Protein AF-A0A945EST0-F1 (afdb_monomer_lite)

Structure (mmCIF, N/CA/C/O backbone):
data_AF-A0A945EST0-F1
#
_entry.id   AF-A0A945EST0-F1
#
loop_
_atom_site.group_PDB
_atom_site.id
_atom_site.type_symbol
_atom_site.label_atom_id
_atom_site.label_alt_id
_atom_site.label_comp_id
_atom_site.label_asym_id
_atom_site.label_entity_id
_atom_site.label_seq_id
_atom_site.pdbx_PDB_ins_code
_atom_site.Cartn_x
_atom_site.Cartn_y
_atom_site.Cartn_z
_atom_site.occupancy
_atom_site.B_iso_or_equiv
_atom_site.auth_seq_id
_atom_site.auth_comp_id
_atom_site.auth_asym_id
_atom_site.auth_atom_id
_atom_site.pdbx_PDB_model_num
ATOM 1 N N . MET A 1 1 ? 31.496 26.005 -72.245 1.00 49.44 1 MET A N 1
ATOM 2 C CA . MET A 1 1 ? 30.530 25.117 -71.550 1.00 49.44 1 MET A CA 1
ATOM 3 C C . MET A 1 1 ? 30.987 24.649 -70.161 1.00 49.44 1 MET A C 1
ATOM 5 O O . MET A 1 1 ? 30.181 24.725 -69.245 1.00 49.44 1 MET A O 1
ATOM 9 N N . ARG A 1 2 ? 32.262 24.277 -69.936 1.00 45.78 2 ARG A N 1
ATOM 10 C CA . ARG A 1 2 ? 32.756 23.817 -68.613 1.00 45.78 2 ARG A CA 1
ATOM 11 C C . ARG A 1 2 ? 32.586 24.819 -67.448 1.00 45.78 2 ARG A C 1
ATOM 13 O O . ARG A 1 2 ? 32.193 24.405 -66.369 1.00 45.78 2 ARG A O 1
ATOM 20 N N . LYS A 1 3 ? 32.775 26.133 -67.658 1.00 45.53 3 LYS A N 1
ATOM 21 C CA . LYS A 1 3 ? 32.582 27.150 -66.593 1.00 45.53 3 LYS A CA 1
ATOM 22 C C . LYS A 1 3 ? 31.116 27.319 -66.142 1.00 45.53 3 LYS A C 1
ATOM 24 O O . LYS A 1 3 ? 30.881 27.518 -64.959 1.00 45.53 3 LYS A O 1
ATOM 29 N N . LYS A 1 4 ? 30.128 27.187 -67.043 1.00 46.28 4 LYS A N 1
ATOM 30 C CA . LYS A 1 4 ? 28.691 27.265 -66.687 1.00 46.28 4 LYS A CA 1
ATOM 31 C C . LYS A 1 4 ? 28.223 26.039 -65.887 1.00 46.28 4 LYS A C 1
ATOM 33 O O . LYS A 1 4 ? 27.462 26.199 -64.941 1.00 46.28 4 LYS A O 1
ATOM 38 N N . LEU A 1 5 ? 28.738 24.849 -66.213 1.00 47.91 5 LEU A N 1
ATOM 39 C CA . LEU A 1 5 ? 28.488 23.612 -65.458 1.00 47.91 5 LEU A CA 1
ATOM 40 C C . LEU A 1 5 ? 29.034 23.689 -64.023 1.00 47.91 5 LEU A C 1
ATOM 42 O O . LEU A 1 5 ? 28.312 23.363 -63.085 1.00 47.91 5 LEU A O 1
ATOM 46 N N . VAL A 1 6 ? 30.253 24.210 -63.835 1.00 53.38 6 VAL A N 1
ATOM 47 C CA . VAL A 1 6 ? 30.857 24.378 -62.497 1.00 53.38 6 VAL A CA 1
ATOM 48 C C . VAL A 1 6 ? 30.083 25.391 -61.643 1.00 53.38 6 VAL A C 1
ATOM 50 O O . VAL A 1 6 ? 29.813 25.115 -60.478 1.00 53.38 6 VAL A O 1
ATOM 53 N N . VAL A 1 7 ? 29.650 26.521 -62.216 1.00 54.41 7 VAL A N 1
ATOM 54 C CA . VAL A 1 7 ? 28.829 27.514 -61.492 1.00 54.41 7 VAL A CA 1
ATOM 55 C C . VAL A 1 7 ? 27.452 26.944 -61.125 1.00 54.41 7 VAL A C 1
ATOM 57 O O . VAL A 1 7 ? 26.992 27.153 -60.007 1.00 54.41 7 VAL A O 1
ATOM 60 N N . SER A 1 8 ? 26.817 26.162 -62.008 1.00 52.28 8 SER A N 1
ATOM 61 C CA . SER A 1 8 ? 25.540 25.501 -61.693 1.00 52.28 8 SER A CA 1
ATOM 62 C C . SER A 1 8 ? 25.670 24.445 -60.589 1.00 52.28 8 SER A C 1
ATOM 64 O O . SER A 1 8 ? 24.820 24.389 -59.705 1.00 52.28 8 SER A O 1
ATOM 66 N N . ALA A 1 9 ? 26.761 23.669 -60.576 1.00 53.88 9 ALA A N 1
ATOM 67 C CA . ALA A 1 9 ? 27.034 22.669 -59.546 1.00 53.88 9 ALA A CA 1
ATOM 68 C C . ALA A 1 9 ? 27.344 23.308 -58.180 1.00 53.88 9 ALA A C 1
ATOM 70 O O . ALA A 1 9 ? 26.911 22.791 -57.153 1.00 53.88 9 ALA A O 1
ATOM 71 N N . LEU A 1 10 ? 28.038 24.454 -58.166 1.00 55.19 10 LEU A N 1
ATOM 72 C CA . LEU A 1 10 ? 28.297 25.240 -56.954 1.00 55.19 10 LEU A CA 1
ATOM 73 C C . LEU A 1 10 ? 27.020 25.890 -56.398 1.00 55.19 10 LEU A C 1
ATOM 75 O O . LEU A 1 10 ? 26.800 25.880 -55.193 1.00 55.19 10 LEU A O 1
ATOM 79 N N . LEU A 1 11 ? 26.141 26.418 -57.253 1.00 52.22 11 LEU A N 1
ATOM 80 C CA . LEU A 1 11 ? 24.858 26.977 -56.810 1.00 52.22 11 LEU A CA 1
ATOM 81 C C . LEU A 1 11 ? 23.911 25.888 -56.280 1.00 52.22 11 LEU A C 1
ATOM 83 O O . LEU A 1 11 ? 23.251 26.092 -55.261 1.00 52.22 11 LEU A O 1
ATOM 87 N N . LEU A 1 12 ? 23.893 24.712 -56.920 1.00 56.12 12 LEU A N 1
ATOM 88 C CA . LEU A 1 12 ? 23.168 23.532 -56.438 1.00 56.12 12 LEU A CA 1
ATOM 89 C C . LEU A 1 12 ? 23.712 23.043 -55.091 1.00 56.12 12 LEU A C 1
ATOM 91 O O . LEU A 1 12 ? 22.921 22.774 -54.191 1.00 56.12 12 LEU A O 1
ATOM 95 N N . SER A 1 13 ? 25.035 22.971 -54.909 1.00 57.72 13 SER A N 1
ATOM 96 C CA . SER A 1 13 ? 25.633 22.521 -53.646 1.00 57.72 13 SER A CA 1
ATOM 97 C C . SER A 1 13 ? 25.410 23.511 -52.495 1.00 57.72 13 SER A C 1
ATOM 99 O O . SER A 1 13 ? 25.124 23.084 -51.375 1.00 57.72 13 SER A O 1
ATOM 101 N N . VAL A 1 14 ? 25.446 24.821 -52.765 1.00 62.41 14 VAL A N 1
ATOM 102 C CA . VAL A 1 14 ? 25.121 25.871 -51.782 1.00 62.41 14 VAL A CA 1
ATOM 103 C C . VAL A 1 14 ? 23.635 25.836 -51.408 1.00 62.41 14 VAL A C 1
ATOM 105 O O . VAL A 1 14 ? 23.305 25.884 -50.224 1.00 62.41 14 VAL A O 1
ATOM 108 N N . SER A 1 15 ? 22.736 25.675 -52.384 1.00 60.50 15 SER A N 1
ATOM 109 C CA . SER A 1 15 ? 21.291 25.552 -52.141 1.00 60.50 15 SER A CA 1
ATOM 110 C C . SER A 1 15 ? 20.940 24.283 -51.350 1.00 60.50 15 SER A C 1
ATOM 112 O O . SER A 1 15 ? 20.185 24.345 -50.378 1.00 60.50 15 SER A O 1
ATOM 114 N N . LEU A 1 16 ? 21.557 23.143 -51.684 1.00 60.78 16 LEU A N 1
ATOM 115 C CA . LEU A 1 16 ? 21.417 21.886 -50.941 1.00 60.78 16 LEU A CA 1
ATOM 116 C C . LEU A 1 16 ? 21.936 22.014 -49.501 1.00 60.78 16 LEU A C 1
ATOM 118 O O . LEU A 1 16 ? 21.282 21.537 -48.576 1.00 60.78 16 LEU A O 1
ATOM 122 N N . SER A 1 17 ? 23.072 22.686 -49.292 1.00 60.97 17 SER A N 1
ATOM 123 C CA . SER A 1 17 ? 23.631 22.961 -47.960 1.00 60.97 17 SER A CA 1
ATOM 124 C C . SER A 1 17 ? 22.711 23.854 -47.115 1.00 60.97 17 SER A C 1
ATOM 126 O O . SER A 1 17 ? 22.445 23.561 -45.947 1.00 60.97 17 SER A O 1
ATOM 128 N N . TYR A 1 18 ? 22.142 24.900 -47.719 1.00 59.75 18 TYR A N 1
ATOM 129 C CA . TYR A 1 18 ? 21.212 25.811 -47.053 1.00 59.75 18 TYR A CA 1
ATOM 130 C C . TYR A 1 18 ? 19.904 25.111 -46.639 1.00 59.75 18 TYR A C 1
ATOM 132 O O . TYR A 1 18 ? 19.479 25.204 -45.485 1.00 59.75 18 TYR A O 1
ATOM 140 N N . CYS A 1 19 ? 19.308 24.320 -47.538 1.00 58.88 19 CYS A N 1
ATOM 141 C CA . CYS A 1 19 ? 18.119 23.513 -47.244 1.00 58.88 19 CYS A CA 1
ATOM 142 C C . CYS A 1 19 ? 18.373 22.440 -46.167 1.00 58.88 19 CYS A C 1
ATOM 144 O O . CYS A 1 19 ? 17.481 22.151 -45.360 1.00 58.88 19 CYS A O 1
ATOM 146 N N . ARG A 1 20 ? 19.587 21.868 -46.122 1.00 65.75 20 ARG A N 1
ATOM 147 C CA . ARG A 1 20 ? 20.015 20.922 -45.076 1.00 65.75 20 ARG A CA 1
ATOM 148 C C . ARG A 1 20 ? 20.076 21.589 -43.703 1.00 65.75 20 ARG A C 1
ATOM 150 O O . ARG A 1 20 ? 19.465 21.071 -42.772 1.00 65.75 20 ARG A O 1
ATOM 157 N N . ASN A 1 21 ? 20.714 22.756 -43.591 1.00 67.19 21 ASN A N 1
ATOM 158 C CA . ASN A 1 21 ? 20.801 23.494 -42.324 1.00 67.19 21 ASN A CA 1
ATOM 159 C C . ASN A 1 21 ? 19.417 23.907 -41.802 1.00 67.19 21 ASN A C 1
ATOM 161 O O . ASN A 1 21 ? 19.102 23.648 -40.647 1.00 67.19 21 ASN A O 1
ATOM 165 N N . MET A 1 22 ? 18.537 24.414 -42.671 1.00 64.44 22 MET A N 1
ATOM 166 C CA . MET A 1 22 ? 17.172 24.782 -42.272 1.00 64.44 22 MET A CA 1
ATOM 167 C C . MET A 1 22 ? 16.334 23.577 -41.801 1.00 64.44 22 MET A C 1
ATOM 169 O O . MET A 1 22 ? 15.465 23.717 -40.941 1.00 64.44 22 MET A O 1
ATOM 173 N N . SER A 1 23 ? 16.570 22.383 -42.355 1.00 75.44 23 SER A N 1
ATOM 174 C CA . SER A 1 23 ? 15.913 21.146 -41.898 1.00 75.44 23 SER A CA 1
ATOM 175 C C . SER A 1 23 ? 16.485 20.652 -40.563 1.00 75.44 23 SER A C 1
ATOM 177 O O . SER A 1 23 ? 15.760 20.074 -39.758 1.00 75.44 23 SER A O 1
ATOM 179 N N . TYR A 1 24 ? 17.770 20.907 -40.316 1.00 78.38 24 TYR A N 1
ATOM 180 C CA . TYR A 1 24 ? 18.480 20.527 -39.099 1.00 78.38 24 TYR A CA 1
ATOM 181 C C . TYR A 1 24 ? 18.119 21.418 -37.896 1.00 78.38 24 TYR A C 1
ATOM 183 O O . TYR A 1 24 ? 17.902 20.914 -36.797 1.00 78.38 24 TYR A O 1
ATOM 191 N N . ASP A 1 25 ? 17.937 22.722 -38.110 1.00 77.25 25 ASP A N 1
ATOM 192 C CA . ASP A 1 25 ? 17.460 23.642 -37.066 1.00 77.25 25 ASP A CA 1
ATOM 193 C C . ASP A 1 25 ? 16.008 23.337 -36.661 1.00 77.25 25 ASP A C 1
ATOM 195 O O . ASP A 1 25 ? 15.634 23.429 -35.491 1.00 77.25 25 ASP A O 1
ATOM 199 N N . LYS A 1 26 ? 15.181 22.893 -37.619 1.00 78.69 26 LYS A N 1
ATOM 200 C CA . LYS A 1 26 ? 13.826 22.393 -37.335 1.00 78.69 26 LYS A CA 1
ATOM 201 C C . LYS A 1 26 ? 13.849 21.099 -36.525 1.00 78.69 26 LYS A C 1
ATOM 203 O O . LYS A 1 26 ? 13.048 20.966 -35.606 1.00 78.69 26 LYS A O 1
ATOM 208 N N . LEU A 1 27 ? 14.777 20.187 -36.829 1.00 80.56 27 LEU A N 1
ATOM 209 C CA . LEU A 1 27 ? 14.998 18.969 -36.047 1.00 80.56 27 LEU A CA 1
ATOM 210 C C . LEU A 1 27 ? 15.409 19.297 -34.600 1.00 80.56 27 LEU A C 1
ATOM 212 O O . LEU A 1 27 ? 14.892 18.685 -33.670 1.00 80.56 27 LEU A O 1
ATOM 216 N N . TYR A 1 28 ? 16.283 20.290 -34.402 1.00 78.81 28 TYR A N 1
ATOM 217 C CA . TYR A 1 28 ? 16.650 20.774 -33.066 1.00 78.81 28 TYR A CA 1
ATOM 218 C C . TYR A 1 28 ? 15.430 21.287 -32.291 1.00 78.81 28 TYR A C 1
ATOM 220 O O . TYR A 1 28 ? 15.145 20.815 -31.192 1.00 78.81 28 TYR A O 1
ATOM 228 N N . ALA A 1 29 ? 14.669 22.207 -32.892 1.00 76.31 29 ALA A N 1
ATOM 229 C CA . ALA A 1 29 ? 13.499 22.808 -32.255 1.00 76.31 29 ALA A CA 1
ATOM 230 C C . ALA A 1 29 ? 12.398 21.778 -31.934 1.00 76.31 29 ALA A C 1
ATOM 232 O O . ALA A 1 29 ? 11.694 21.920 -30.933 1.00 76.31 29 ALA A O 1
ATOM 233 N N . ALA A 1 30 ? 12.250 20.743 -32.766 1.00 76.56 30 ALA A N 1
ATOM 234 C CA . ALA A 1 30 ? 11.326 19.635 -32.541 1.00 76.56 30 ALA A CA 1
ATOM 235 C C . ALA A 1 30 ? 11.690 18.816 -31.290 1.00 76.56 30 ALA A C 1
ATOM 237 O O . ALA A 1 30 ? 10.820 18.519 -30.469 1.00 76.56 30 ALA A O 1
ATOM 238 N N . LEU A 1 31 ? 12.978 18.507 -31.114 1.00 76.31 31 LEU A N 1
ATOM 239 C CA . LEU A 1 31 ? 13.487 17.737 -29.975 1.00 76.31 31 LEU A CA 1
ATOM 240 C C . LEU A 1 31 ? 13.529 18.548 -28.668 1.00 76.31 31 LEU A C 1
ATOM 242 O O . LEU A 1 31 ? 13.340 17.985 -27.593 1.00 76.31 31 LEU A O 1
ATOM 246 N N . GLU A 1 32 ? 13.752 19.863 -28.739 1.00 73.38 32 GLU A N 1
ATOM 247 C CA . GLU A 1 32 ? 13.822 20.744 -27.562 1.00 73.38 32 GLU A CA 1
ATOM 248 C C . GLU A 1 32 ? 12.437 21.056 -26.971 1.00 73.38 32 GLU A C 1
ATOM 250 O O . GLU A 1 32 ? 12.276 21.166 -25.755 1.00 73.38 32 GLU A O 1
ATOM 255 N N . ARG A 1 33 ? 11.400 21.161 -27.812 1.00 66.12 33 ARG A N 1
ATOM 256 C CA . ARG A 1 33 ? 10.062 21.592 -27.376 1.00 66.12 33 ARG A CA 1
ATOM 257 C C . ARG A 1 33 ? 9.249 20.542 -26.611 1.00 66.12 33 ARG A C 1
ATOM 259 O O . ARG A 1 33 ? 8.136 20.861 -26.215 1.00 66.12 33 ARG A O 1
ATOM 266 N N . LYS A 1 34 ? 9.758 19.326 -26.372 1.00 59.03 34 LYS A N 1
ATOM 267 C CA . LYS A 1 34 ? 9.035 18.203 -25.720 1.00 59.03 34 LYS A CA 1
ATOM 268 C C . LYS A 1 34 ? 7.720 17.770 -26.404 1.00 59.03 34 LYS A C 1
ATOM 270 O O . LYS A 1 34 ? 6.932 17.050 -25.798 1.00 59.03 34 LYS A O 1
ATOM 275 N N . ILE A 1 35 ? 7.448 18.207 -27.637 1.00 49.69 35 ILE A N 1
ATOM 276 C CA . ILE A 1 35 ? 6.132 18.032 -28.288 1.00 49.69 35 ILE A CA 1
ATOM 277 C C . ILE A 1 35 ? 6.053 16.760 -29.148 1.00 49.69 35 ILE A C 1
ATOM 279 O O . ILE A 1 35 ? 4.957 16.244 -29.371 1.00 49.69 35 ILE A O 1
ATOM 283 N N . GLU A 1 36 ? 7.167 16.225 -29.651 1.00 56.09 36 GLU A N 1
ATOM 284 C CA . GLU A 1 36 ? 7.090 15.171 -30.667 1.00 56.09 36 GLU A CA 1
ATOM 285 C C . GLU A 1 36 ? 7.141 13.750 -30.099 1.00 56.09 36 GLU A C 1
ATOM 287 O O . GLU A 1 36 ? 8.136 13.299 -29.538 1.00 56.09 36 GLU A O 1
ATOM 292 N N . ASN A 1 37 ? 6.057 13.008 -30.336 1.00 62.56 37 ASN A N 1
ATOM 293 C CA . ASN A 1 37 ? 6.061 11.552 -30.277 1.00 62.56 37 ASN A CA 1
ATOM 294 C C . ASN A 1 37 ? 6.884 10.976 -31.453 1.00 62.56 37 ASN A C 1
ATOM 296 O O . ASN A 1 37 ? 7.010 11.598 -32.513 1.00 62.56 37 ASN A O 1
ATOM 300 N N . GLY A 1 38 ? 7.426 9.760 -31.314 1.00 61.91 38 GLY A N 1
ATOM 301 C CA . GLY A 1 38 ? 8.274 9.149 -32.356 1.00 61.91 38 GLY A CA 1
ATOM 302 C C . GLY A 1 38 ? 7.592 8.981 -33.726 1.00 61.91 38 GLY A C 1
ATOM 303 O O . GLY A 1 38 ? 8.261 8.880 -34.757 1.00 61.91 38 GLY A O 1
ATOM 304 N N . LYS A 1 39 ? 6.253 9.018 -33.781 1.00 70.19 39 LYS A N 1
ATOM 305 C CA . LYS A 1 39 ? 5.477 9.003 -35.034 1.00 70.19 39 LYS A CA 1
ATOM 306 C C . LYS A 1 39 ? 5.607 10.321 -35.808 1.00 70.19 39 LYS A C 1
ATOM 308 O O . LYS A 1 39 ? 5.833 10.284 -37.016 1.00 70.19 39 LYS A O 1
ATOM 313 N N . SER A 1 40 ? 5.537 11.467 -35.132 1.00 74.81 40 SER A N 1
ATOM 314 C CA . SER A 1 40 ? 5.762 12.782 -35.747 1.00 74.81 40 SER A CA 1
ATOM 315 C C . SER A 1 40 ? 7.200 12.934 -36.235 1.00 74.81 40 SER A C 1
ATOM 317 O O . SER A 1 40 ? 7.416 13.328 -37.383 1.00 74.81 40 SER A O 1
ATOM 319 N N . LEU A 1 41 ? 8.176 12.509 -35.426 1.00 78.81 41 LEU A N 1
ATOM 320 C CA . LEU A 1 41 ? 9.581 12.595 -35.814 1.00 78.81 41 LEU A CA 1
ATOM 321 C C . LEU A 1 41 ? 9.912 11.658 -36.983 1.00 78.81 41 LEU A C 1
ATOM 323 O O . LEU A 1 41 ? 10.596 12.045 -37.928 1.00 78.81 41 LEU A O 1
ATOM 327 N N . SER A 1 42 ? 9.386 10.431 -36.981 1.00 77.31 42 SER A N 1
ATOM 328 C CA . SER A 1 42 ? 9.566 9.515 -38.113 1.00 77.31 42 SER A CA 1
ATOM 329 C C . SER A 1 42 ? 8.892 10.023 -39.391 1.00 77.31 42 SER A C 1
ATOM 331 O O . SER A 1 42 ? 9.452 9.846 -40.474 1.00 77.31 42 SER A O 1
ATOM 333 N N . PHE A 1 43 ? 7.743 10.700 -39.297 1.00 78.38 43 PHE A N 1
ATOM 334 C CA . PHE A 1 43 ? 7.125 11.391 -40.432 1.00 78.38 43 PHE A CA 1
ATOM 335 C C . PHE A 1 43 ? 7.997 12.552 -40.941 1.00 78.38 43 PHE A C 1
ATOM 337 O O . PHE A 1 43 ? 8.213 12.684 -42.149 1.00 78.38 43 PHE A O 1
ATOM 344 N N . PHE A 1 44 ? 8.569 13.349 -40.037 1.00 81.00 44 PHE A N 1
ATOM 345 C CA . PHE A 1 44 ? 9.493 14.431 -40.376 1.00 81.00 44 PHE A CA 1
ATOM 346 C C . PHE A 1 44 ? 10.752 13.905 -41.090 1.00 81.00 44 PHE A C 1
ATOM 348 O O . PHE A 1 44 ? 11.082 14.352 -42.191 1.00 81.00 44 PHE A O 1
ATOM 355 N N . LEU A 1 45 ? 11.398 12.875 -40.539 1.00 78.25 45 LEU A N 1
ATOM 356 C CA . LEU A 1 45 ? 12.576 12.224 -41.127 1.00 78.25 45 LEU A CA 1
ATOM 357 C C . LEU A 1 45 ? 12.262 11.483 -42.442 1.00 78.25 45 LEU A C 1
ATOM 359 O O . LEU A 1 45 ? 13.156 11.268 -43.267 1.00 78.25 45 LEU A O 1
ATOM 363 N N . ARG A 1 46 ? 10.997 11.107 -42.687 1.00 79.12 46 ARG A N 1
ATOM 364 C CA . ARG A 1 46 ? 10.510 10.649 -44.004 1.00 79.12 46 ARG A CA 1
ATOM 365 C C . ARG A 1 46 ? 10.487 11.753 -45.038 1.00 79.12 46 ARG A C 1
ATOM 367 O O . ARG A 1 46 ? 10.969 11.535 -46.140 1.00 79.12 46 ARG A O 1
ATOM 374 N N . LYS A 1 47 ? 9.979 12.926 -44.679 1.00 78.75 47 LYS A N 1
ATOM 375 C CA . LYS A 1 47 ? 9.856 14.061 -45.598 1.00 78.75 47 LYS A CA 1
ATOM 376 C C . LYS A 1 47 ? 11.204 14.723 -45.913 1.00 78.75 47 LYS A C 1
ATOM 378 O O . LYS A 1 47 ? 11.377 15.284 -46.991 1.00 78.75 47 LYS A O 1
ATOM 383 N N . HIS A 1 48 ? 12.162 14.634 -44.992 1.00 74.69 48 HIS A N 1
ATOM 384 C CA . HIS A 1 48 ? 13.472 15.279 -45.089 1.00 74.69 48 HIS A CA 1
ATOM 385 C C . HIS A 1 48 ? 14.604 14.262 -45.322 1.00 74.69 48 HIS A C 1
ATOM 387 O O . HIS A 1 48 ? 15.491 14.093 -44.486 1.00 74.69 48 HIS A O 1
ATOM 393 N N . HIS A 1 49 ? 14.602 13.606 -46.492 1.00 70.06 49 HIS A N 1
ATOM 394 C CA . HIS A 1 49 ? 15.621 12.619 -46.897 1.00 70.06 49 HIS A CA 1
ATOM 395 C C . HIS A 1 49 ? 17.066 13.132 -46.785 1.00 70.06 49 HIS A C 1
ATOM 397 O O . HIS A 1 49 ? 17.970 12.361 -46.484 1.00 70.06 49 HIS A O 1
ATOM 403 N N . SER A 1 50 ? 17.273 14.442 -46.950 1.00 69.75 50 SER A N 1
ATOM 404 C CA . SER A 1 50 ? 18.582 15.098 -46.866 1.00 69.75 50 SER A CA 1
ATOM 405 C C . SER A 1 50 ? 19.256 15.029 -45.491 1.00 69.75 50 SER A C 1
ATOM 407 O O . SER A 1 50 ? 20.422 15.394 -45.386 1.00 69.75 50 SER A O 1
ATOM 409 N N . LEU A 1 51 ? 18.532 14.636 -44.436 1.00 71.38 51 LEU A N 1
ATOM 410 C CA . LEU A 1 51 ? 19.085 14.490 -43.086 1.00 71.38 51 LEU A CA 1
ATOM 411 C C . LEU A 1 51 ? 19.808 13.149 -42.883 1.00 71.38 51 LEU A C 1
ATOM 413 O O . LEU A 1 51 ? 20.673 13.064 -42.017 1.00 71.38 51 LEU A O 1
ATOM 417 N N . ARG A 1 52 ? 19.491 12.127 -43.689 1.00 68.00 52 ARG A N 1
ATOM 418 C CA . ARG A 1 52 ? 19.946 10.737 -43.491 1.00 68.00 52 ARG A CA 1
ATOM 419 C C . ARG A 1 52 ? 21.406 10.491 -43.886 1.00 68.00 52 ARG A C 1
ATOM 421 O O . ARG A 1 52 ? 22.010 9.544 -43.405 1.00 68.00 52 ARG A O 1
ATOM 428 N N . ASP A 1 53 ? 21.993 11.371 -44.695 1.00 66.12 53 ASP A N 1
ATOM 429 C CA . ASP A 1 53 ? 23.387 11.274 -45.150 1.00 66.12 53 ASP A CA 1
ATOM 430 C C . ASP A 1 53 ? 24.362 11.871 -44.110 1.00 66.12 53 ASP A C 1
ATOM 432 O O . ASP A 1 53 ? 25.021 12.883 -44.361 1.00 66.12 53 ASP A O 1
ATOM 436 N N . GLY A 1 54 ? 24.396 11.307 -42.896 1.00 64.62 54 GLY A N 1
ATOM 437 C CA . GLY A 1 54 ? 25.316 11.716 -41.819 1.00 64.62 54 GLY A CA 1
ATOM 438 C C . GLY A 1 54 ? 25.010 13.072 -41.164 1.00 64.62 54 GLY A C 1
ATOM 439 O O . GLY A 1 54 ? 25.758 13.534 -40.306 1.00 64.62 54 GLY A O 1
ATOM 440 N N . HIS A 1 55 ? 23.905 13.734 -41.528 1.00 75.25 55 HIS A N 1
ATOM 441 C CA . HIS A 1 55 ? 23.494 14.991 -40.890 1.00 75.25 55 HIS A CA 1
ATOM 442 C C . HIS A 1 55 ? 22.848 14.771 -39.518 1.00 75.25 55 HIS A C 1
ATOM 444 O O . HIS A 1 55 ? 22.864 15.687 -38.704 1.00 75.25 55 HIS A O 1
ATOM 450 N N . LEU A 1 56 ? 22.323 13.570 -39.244 1.00 81.94 56 LEU A N 1
ATOM 451 C CA . LEU A 1 56 ? 21.805 13.180 -37.925 1.00 81.94 56 LEU A CA 1
ATOM 452 C C . LEU A 1 56 ? 22.888 13.087 -36.841 1.00 81.94 56 LEU A C 1
ATOM 454 O O . LEU A 1 56 ? 22.549 13.067 -35.662 1.00 81.94 56 LEU A O 1
ATOM 458 N N . ASP A 1 57 ? 24.160 13.085 -37.235 1.00 83.69 57 ASP A N 1
ATOM 459 C CA . ASP A 1 57 ? 25.314 13.008 -36.333 1.00 83.69 57 ASP A CA 1
ATOM 460 C C . ASP A 1 57 ? 25.958 14.368 -36.084 1.00 83.69 57 ASP A C 1
ATOM 462 O O . ASP A 1 57 ? 26.873 14.503 -35.266 1.00 83.69 57 ASP A O 1
ATOM 466 N N . LYS A 1 58 ? 25.490 15.395 -36.800 1.00 83.38 58 LYS A N 1
ATOM 467 C CA . LYS A 1 58 ? 25.945 16.759 -36.585 1.00 83.38 58 LYS A CA 1
ATOM 468 C C . LYS A 1 58 ? 25.671 17.124 -35.124 1.00 83.38 58 LYS A C 1
ATOM 470 O O . LYS A 1 58 ? 24.721 16.663 -34.498 1.00 83.38 58 LYS A O 1
ATOM 475 N N . GLN A 1 59 ? 26.546 17.928 -34.546 1.00 85.31 59 GLN A N 1
ATOM 476 C CA . GLN A 1 59 ? 26.367 18.400 -33.181 1.00 85.31 59 GLN A CA 1
ATOM 477 C C . GLN A 1 59 ? 25.680 19.764 -33.209 1.00 85.31 59 GLN A C 1
ATOM 479 O O . GLN A 1 59 ? 25.994 20.620 -34.039 1.00 85.31 59 GLN A O 1
ATOM 484 N N . PHE A 1 60 ? 24.739 19.976 -32.295 1.00 82.00 60 PHE A N 1
ATOM 485 C CA . PHE A 1 60 ? 24.188 21.302 -32.024 1.00 82.00 60 PHE A CA 1
ATOM 486 C C . PHE A 1 60 ? 25.254 22.213 -31.396 1.00 82.00 60 PHE A C 1
ATOM 488 O O . PHE A 1 60 ? 26.337 21.762 -31.021 1.00 82.00 60 PHE A O 1
ATOM 495 N N . ALA A 1 61 ? 24.948 23.501 -31.208 1.00 78.81 61 ALA A N 1
ATOM 496 C CA . ALA A 1 61 ? 25.866 24.446 -30.555 1.00 78.81 61 ALA A CA 1
ATOM 497 C C . ALA A 1 61 ? 26.316 23.975 -29.149 1.00 78.81 61 ALA A C 1
ATOM 499 O O . ALA A 1 61 ? 27.462 24.190 -28.735 1.00 78.81 61 ALA A O 1
ATOM 500 N N . SER A 1 62 ? 25.443 23.241 -28.451 1.00 71.38 62 SER A N 1
ATOM 501 C CA . SER A 1 62 ? 25.709 22.587 -27.163 1.00 71.38 62 SER A CA 1
ATOM 502 C C . SER A 1 62 ? 26.670 21.392 -27.245 1.00 71.38 62 SER A C 1
ATOM 504 O O . SER A 1 62 ? 27.098 20.875 -26.218 1.00 71.38 62 SER A O 1
ATOM 506 N N . GLY A 1 63 ? 27.034 20.941 -28.446 1.00 80.62 63 GLY A N 1
ATOM 507 C CA . GLY A 1 63 ? 27.843 19.747 -28.671 1.00 80.62 63 GLY A CA 1
ATOM 508 C C . GLY A 1 63 ? 27.057 18.438 -28.662 1.00 80.62 63 GLY A C 1
ATOM 509 O O . GLY A 1 63 ? 27.655 17.400 -28.894 1.00 80.62 63 GLY A O 1
ATOM 510 N N . SER A 1 64 ? 25.751 18.451 -28.389 1.00 82.69 64 SER A N 1
ATOM 511 C CA . SER A 1 64 ? 24.927 17.231 -28.392 1.00 82.69 64 SER A CA 1
ATOM 512 C C . SER A 1 64 ? 24.481 16.862 -29.805 1.00 82.69 64 SER A C 1
ATOM 514 O O . SER A 1 64 ? 24.208 17.757 -30.604 1.00 82.69 64 SER A O 1
ATOM 516 N N . THR A 1 65 ? 24.370 15.568 -30.107 1.00 87.69 65 THR A N 1
ATOM 517 C CA . THR A 1 65 ? 23.693 15.106 -31.328 1.00 87.69 65 THR A CA 1
ATOM 518 C C . THR A 1 65 ? 22.176 15.052 -31.111 1.00 87.69 65 THR A C 1
ATOM 520 O O . THR A 1 65 ? 21.725 15.014 -29.959 1.00 87.69 65 THR A O 1
ATOM 523 N N . PRO A 1 66 ? 21.365 15.018 -32.184 1.00 87.06 66 PRO A N 1
ATOM 524 C CA . PRO A 1 66 ? 19.935 14.725 -32.120 1.00 87.06 66 PRO A CA 1
ATOM 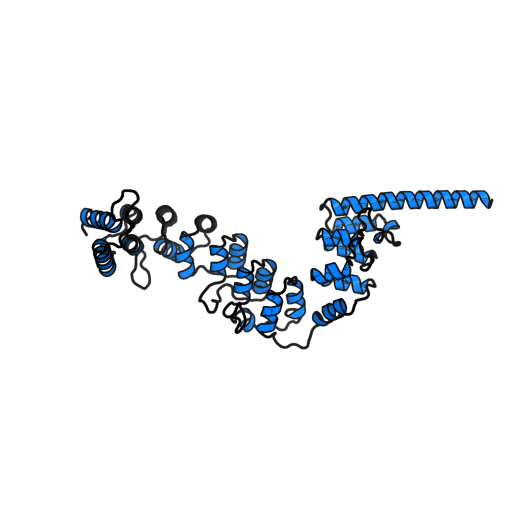525 C C . PRO A 1 66 ? 19.618 13.507 -31.246 1.00 87.06 66 PRO A C 1
ATOM 527 O O . PRO A 1 66 ? 18.701 13.552 -30.427 1.00 87.06 66 PRO A O 1
ATOM 530 N N . LEU A 1 67 ? 20.420 12.446 -31.369 1.00 87.75 67 LEU A N 1
ATOM 531 C CA . LEU A 1 67 ? 20.253 11.214 -30.605 1.00 87.75 67 LEU A CA 1
ATOM 532 C C . LEU A 1 67 ? 20.573 11.407 -29.116 1.00 87.75 67 LEU A C 1
ATOM 534 O O . LEU A 1 67 ? 19.787 10.982 -28.270 1.00 87.75 67 LEU A O 1
ATOM 538 N N . THR A 1 68 ? 21.674 12.092 -28.774 1.00 84.31 68 THR A N 1
ATOM 539 C CA . THR A 1 68 ? 21.980 12.411 -27.369 1.00 84.31 68 THR A CA 1
ATOM 540 C C . THR A 1 68 ? 20.889 13.282 -26.753 1.00 84.31 68 THR A C 1
ATOM 542 O O . THR A 1 68 ? 20.499 13.040 -25.617 1.00 84.31 68 THR A O 1
ATOM 545 N N . LEU A 1 69 ? 20.372 14.264 -27.499 1.00 83.56 69 LEU A N 1
ATOM 546 C CA . LEU A 1 69 ? 19.337 15.177 -27.016 1.00 83.56 69 LEU A CA 1
ATOM 547 C C . LEU A 1 69 ? 18.017 14.443 -26.736 1.00 83.56 69 LEU A C 1
ATOM 549 O O . LEU A 1 69 ? 17.411 14.653 -25.685 1.00 83.56 69 LEU A O 1
ATOM 553 N N . ALA A 1 70 ? 17.610 13.538 -27.633 1.00 83.75 70 ALA A N 1
ATOM 554 C CA . ALA A 1 70 ? 16.437 12.688 -27.436 1.00 83.75 70 ALA A CA 1
ATOM 555 C C . ALA A 1 70 ? 16.569 11.823 -26.171 1.00 83.75 70 ALA A C 1
ATOM 557 O O . ALA A 1 70 ? 15.642 11.771 -25.365 1.00 83.75 70 ALA A O 1
ATOM 558 N N . LEU A 1 71 ? 17.743 11.220 -25.953 1.00 82.00 71 LEU A N 1
ATOM 559 C CA . LEU A 1 71 ? 18.040 10.425 -24.758 1.00 82.00 71 LEU A CA 1
ATOM 560 C C . LEU A 1 71 ? 18.046 11.264 -23.473 1.00 82.00 71 LEU A C 1
ATOM 562 O O . LEU A 1 71 ? 17.470 10.856 -22.469 1.00 82.00 71 LEU A O 1
ATOM 566 N N . THR A 1 72 ? 18.654 12.455 -23.484 1.00 77.75 72 THR A N 1
ATOM 567 C CA . THR A 1 72 ? 18.687 13.332 -22.300 1.00 77.75 72 THR A CA 1
ATOM 568 C C . THR A 1 72 ? 17.318 13.898 -21.934 1.00 77.75 72 THR A C 1
ATOM 570 O O . THR A 1 72 ? 17.051 14.125 -20.757 1.00 77.75 72 THR A O 1
ATOM 573 N N . SER A 1 73 ? 16.444 14.094 -22.922 1.00 75.44 73 SER A N 1
ATOM 574 C CA . SER A 1 73 ? 15.067 14.553 -22.713 1.00 75.44 73 SER A CA 1
ATOM 575 C C . SER A 1 73 ? 14.080 13.413 -22.421 1.00 75.44 73 SER A C 1
ATOM 577 O O . SER A 1 73 ? 12.923 13.689 -22.111 1.00 75.44 73 SER A O 1
ATOM 579 N N . GLY A 1 74 ? 14.518 12.149 -22.496 1.00 74.88 74 GLY A N 1
ATOM 580 C CA . GLY A 1 74 ? 13.689 10.968 -22.229 1.00 74.88 74 GLY A CA 1
ATOM 581 C C . GLY A 1 74 ? 12.738 10.569 -23.366 1.00 74.88 74 GLY A C 1
ATOM 582 O O . GLY A 1 74 ? 11.767 9.859 -23.128 1.00 74.88 74 GLY A O 1
ATOM 583 N N . HIS A 1 75 ? 12.978 11.021 -24.599 1.00 78.25 75 HIS A N 1
ATOM 584 C CA . HIS A 1 75 ? 12.130 10.734 -25.761 1.00 78.25 75 HIS A CA 1
ATOM 585 C C . HIS A 1 75 ? 12.596 9.464 -26.489 1.00 78.25 75 HIS A C 1
ATOM 587 O O . HIS A 1 75 ? 13.304 9.526 -27.497 1.00 78.25 75 HIS A O 1
ATOM 593 N N . LEU A 1 76 ? 12.203 8.298 -25.977 1.00 80.19 76 LEU A N 1
ATOM 594 C CA . LEU A 1 76 ? 12.693 6.997 -26.450 1.00 80.19 76 LEU A CA 1
ATOM 595 C C . LEU A 1 76 ? 12.239 6.655 -27.865 1.00 80.19 76 LEU A C 1
ATOM 597 O O . LEU A 1 76 ? 13.047 6.217 -28.678 1.00 80.19 76 LEU A O 1
ATOM 601 N N . GLU A 1 77 ? 10.984 6.926 -28.211 1.00 81.56 77 GLU A N 1
ATOM 602 C CA . GLU A 1 77 ? 10.462 6.655 -29.551 1.00 81.56 77 GLU A CA 1
ATOM 603 C C . GLU A 1 77 ? 11.103 7.574 -30.600 1.00 81.56 77 GLU A C 1
ATOM 605 O O . GLU A 1 77 ? 11.251 7.202 -31.765 1.00 81.56 77 GLU A O 1
ATOM 610 N N . ALA A 1 78 ? 11.499 8.783 -30.191 1.00 82.31 78 ALA A N 1
ATOM 611 C CA . ALA A 1 78 ? 12.279 9.688 -31.024 1.00 82.31 78 ALA A CA 1
ATOM 612 C C . ALA A 1 78 ? 13.711 9.164 -31.220 1.00 82.31 78 ALA A C 1
ATOM 614 O O . ALA A 1 78 ? 14.214 9.171 -32.344 1.00 82.31 78 ALA A O 1
ATOM 615 N N . ALA A 1 79 ? 14.344 8.662 -30.155 1.00 86.62 79 ALA A N 1
ATOM 616 C CA . ALA A 1 79 ? 15.662 8.038 -30.226 1.00 86.62 79 ALA A CA 1
ATOM 617 C C . ALA A 1 79 ? 15.657 6.788 -31.127 1.00 86.62 79 ALA A C 1
ATOM 619 O O . ALA A 1 79 ? 16.516 6.669 -31.998 1.00 86.62 79 ALA A O 1
ATOM 620 N N . GLU A 1 80 ? 14.654 5.912 -31.006 1.00 84.38 80 GLU A N 1
ATOM 621 C CA . GLU A 1 80 ? 14.484 4.756 -31.898 1.00 84.38 80 GLU A CA 1
ATOM 622 C C . GLU A 1 80 ? 14.311 5.182 -33.358 1.00 84.38 80 GLU A C 1
ATOM 624 O O . GLU A 1 80 ? 14.923 4.600 -34.254 1.00 84.38 80 GLU A O 1
ATOM 629 N N . ALA A 1 81 ? 13.498 6.211 -33.621 1.00 84.69 81 ALA A N 1
ATOM 630 C CA . ALA A 1 81 ? 13.328 6.729 -34.973 1.00 84.69 81 ALA A CA 1
ATOM 631 C C . ALA A 1 81 ? 14.661 7.235 -35.545 1.00 84.69 81 ALA A C 1
ATOM 633 O O . ALA A 1 81 ? 15.002 6.891 -36.674 1.00 84.69 81 ALA A O 1
ATOM 634 N N . LEU A 1 82 ? 15.433 8.004 -34.774 1.00 87.38 82 LEU A N 1
ATOM 635 C CA . LEU A 1 82 ? 16.739 8.515 -35.195 1.00 87.38 82 LEU A CA 1
ATOM 636 C C . LEU A 1 82 ? 17.718 7.380 -35.532 1.00 87.38 82 LEU A C 1
ATOM 638 O O . LEU A 1 82 ? 18.341 7.423 -36.592 1.00 87.38 82 LEU A O 1
ATOM 642 N N . VAL A 1 83 ? 17.795 6.341 -34.694 1.00 88.38 83 VAL A N 1
ATOM 643 C CA . VAL A 1 83 ? 18.640 5.155 -34.932 1.00 88.38 83 VAL A CA 1
ATOM 644 C C . VAL A 1 83 ? 18.217 4.419 -36.208 1.00 88.38 83 VAL A C 1
ATOM 646 O O . VAL A 1 83 ? 19.058 4.139 -37.059 1.00 88.38 83 VAL A O 1
ATOM 649 N N . ARG A 1 84 ? 16.910 4.199 -36.415 1.00 84.44 84 ARG A N 1
ATOM 650 C CA . ARG A 1 84 ? 16.379 3.563 -37.640 1.00 84.44 84 ARG A CA 1
ATOM 651 C C . ARG A 1 84 ? 16.694 4.334 -38.922 1.00 84.44 84 ARG A C 1
ATOM 653 O O . ARG A 1 84 ? 16.736 3.746 -39.999 1.00 84.44 84 ARG A O 1
ATOM 660 N N . TYR A 1 85 ? 16.876 5.649 -38.827 1.00 83.44 85 TYR A N 1
ATOM 661 C CA . TYR A 1 85 ? 17.255 6.499 -39.958 1.00 83.44 85 TYR A CA 1
ATOM 662 C C . TYR A 1 85 ? 18.768 6.749 -40.060 1.00 83.44 85 TYR A C 1
ATOM 664 O O . TYR A 1 85 ? 19.173 7.577 -40.877 1.00 83.44 85 TYR A O 1
ATOM 672 N N . GLY A 1 86 ? 19.588 6.017 -39.297 1.00 83.81 86 GLY A N 1
ATOM 673 C CA . GLY A 1 86 ? 21.046 5.998 -39.434 1.00 83.81 86 GLY A CA 1
ATOM 674 C C . GLY A 1 86 ? 21.807 6.942 -38.503 1.00 83.81 86 GLY A C 1
ATOM 675 O O . GLY A 1 86 ? 22.946 7.276 -38.809 1.00 83.81 86 GLY A O 1
ATOM 676 N N . ALA A 1 87 ? 21.209 7.399 -37.397 1.00 87.19 87 ALA A N 1
ATOM 677 C CA . ALA A 1 87 ? 21.947 8.159 -36.387 1.00 87.19 87 ALA A CA 1
ATOM 678 C C . ALA A 1 87 ? 22.992 7.279 -35.679 1.00 87.19 87 ALA A C 1
ATOM 680 O O . ALA A 1 87 ? 22.691 6.180 -35.210 1.00 87.19 87 ALA A O 1
ATOM 681 N N . ASN A 1 88 ? 24.211 7.791 -35.549 1.00 84.88 88 ASN A N 1
ATOM 682 C CA . ASN A 1 88 ? 25.340 7.099 -34.955 1.00 84.88 88 ASN A CA 1
ATOM 683 C C . ASN A 1 88 ? 25.299 7.167 -33.421 1.00 84.88 88 ASN A C 1
ATOM 685 O O . ASN A 1 88 ? 25.438 8.224 -32.799 1.00 84.88 88 ASN A O 1
ATOM 689 N N . ALA A 1 89 ? 25.184 5.995 -32.796 1.00 85.88 89 ALA A N 1
ATOM 690 C CA . ALA A 1 89 ? 25.104 5.833 -31.347 1.00 85.88 89 ALA A CA 1
ATOM 691 C C . ALA A 1 89 ? 26.417 6.115 -30.590 1.00 85.88 89 ALA A C 1
ATOM 693 O O . ALA A 1 89 ? 26.427 6.108 -29.357 1.00 85.88 89 ALA A O 1
ATOM 694 N N . ARG A 1 90 ? 27.525 6.366 -31.300 1.00 84.62 90 ARG A N 1
ATOM 695 C CA . ARG A 1 90 ? 28.863 6.557 -30.718 1.00 84.62 90 ARG A CA 1
ATOM 696 C C . ARG A 1 90 ? 29.338 8.003 -30.681 1.00 84.62 90 ARG A C 1
ATOM 698 O O . ARG A 1 90 ? 30.341 8.285 -30.031 1.00 84.62 90 ARG A O 1
ATOM 705 N N . VAL A 1 91 ? 28.642 8.925 -31.345 1.00 84.31 91 VAL A N 1
ATOM 706 C CA . VAL A 1 91 ? 29.065 10.330 -31.386 1.00 84.31 91 VAL A CA 1
ATOM 707 C C . VAL A 1 91 ? 28.826 10.977 -30.026 1.00 84.31 91 VAL A C 1
ATOM 709 O O . VAL A 1 91 ? 27.686 11.183 -29.608 1.00 84.31 91 VAL A O 1
ATOM 712 N N . THR A 1 92 ? 29.916 11.292 -29.329 1.00 81.69 92 THR A N 1
ATOM 713 C CA . THR A 1 92 ? 29.882 11.871 -27.984 1.00 81.69 92 THR A CA 1
ATOM 714 C C . THR A 1 92 ? 29.541 13.349 -28.005 1.00 81.69 92 THR A C 1
ATOM 716 O O . THR A 1 92 ? 29.939 14.060 -28.926 1.00 81.69 92 THR A O 1
ATOM 719 N N . ASN A 1 93 ? 28.892 13.848 -26.953 1.00 78.25 93 ASN A N 1
ATOM 720 C CA . ASN A 1 93 ? 28.753 15.291 -26.757 1.00 78.25 93 ASN A CA 1
ATOM 721 C C . ASN A 1 93 ? 30.013 15.928 -26.130 1.00 78.25 93 ASN A C 1
ATOM 723 O O . ASN A 1 93 ? 30.965 15.236 -25.774 1.00 78.25 93 ASN A O 1
ATOM 727 N N . LYS A 1 94 ? 30.016 17.258 -25.949 1.00 77.44 94 LYS A N 1
ATOM 728 C CA . LYS A 1 94 ? 31.119 18.003 -25.294 1.00 77.44 94 LYS A CA 1
ATOM 729 C C . LYS A 1 94 ? 31.427 17.547 -23.859 1.00 77.44 94 LYS A C 1
ATOM 731 O O . LYS A 1 94 ? 32.505 17.838 -23.359 1.00 77.44 94 LYS A O 1
ATOM 736 N N . MET A 1 95 ? 30.499 16.841 -23.213 1.00 71.69 95 MET A N 1
ATOM 737 C CA . MET A 1 95 ? 30.668 16.268 -21.874 1.00 71.69 95 MET A CA 1
ATOM 738 C C . MET A 1 95 ? 31.243 14.841 -21.910 1.00 71.69 95 MET A C 1
ATOM 740 O O . MET A 1 95 ? 31.347 14.205 -20.866 1.00 71.69 95 MET A O 1
ATOM 744 N N . GLY A 1 96 ? 31.580 14.313 -23.093 1.00 76.38 96 GLY A N 1
ATOM 745 C CA . GLY A 1 96 ? 32.084 12.950 -23.265 1.00 76.38 96 GLY A CA 1
ATOM 746 C C . GLY A 1 96 ? 31.011 11.864 -23.149 1.00 76.38 96 GLY A C 1
ATOM 747 O O . GLY A 1 96 ? 31.349 10.688 -23.073 1.00 76.38 96 GLY A O 1
ATOM 748 N N . VAL A 1 97 ? 29.723 12.225 -23.135 1.00 72.12 97 VAL A N 1
ATOM 749 C CA . VAL A 1 97 ? 28.630 11.251 -23.021 1.00 72.12 97 VAL A CA 1
ATOM 750 C C . VAL A 1 97 ? 28.411 10.569 -24.364 1.00 72.12 97 VAL A C 1
ATOM 752 O O . VAL A 1 97 ? 28.054 11.234 -25.341 1.00 72.12 97 VAL A O 1
ATOM 755 N N . VAL A 1 98 ? 28.581 9.248 -24.398 1.00 82.25 98 VAL A N 1
ATOM 756 C CA . VAL A 1 98 ? 28.234 8.400 -25.543 1.00 82.25 98 VAL A CA 1
ATOM 757 C C . VAL A 1 98 ? 26.725 8.098 -25.489 1.00 82.25 98 VAL A C 1
ATOM 759 O O . VAL A 1 98 ? 26.237 7.655 -24.446 1.00 82.25 98 VAL A O 1
ATOM 762 N N . PRO A 1 99 ? 25.957 8.317 -26.575 1.00 82.69 99 PRO A N 1
ATOM 763 C CA . PRO A 1 99 ? 24.528 7.997 -26.619 1.00 82.69 99 PRO A CA 1
ATOM 764 C C . PRO A 1 99 ? 24.224 6.554 -26.198 1.00 82.69 99 PRO A C 1
ATOM 766 O O . PRO A 1 99 ? 23.295 6.314 -25.431 1.00 82.69 99 PRO A O 1
ATOM 769 N N . MET A 1 100 ? 25.038 5.602 -26.655 1.00 82.12 100 MET A N 1
ATOM 770 C CA . MET A 1 100 ? 24.879 4.189 -26.319 1.00 82.12 100 MET A CA 1
ATOM 771 C C . MET A 1 100 ? 25.126 3.899 -24.831 1.00 82.12 100 MET A C 1
ATOM 773 O O . MET A 1 100 ? 24.284 3.257 -24.209 1.00 82.12 100 MET A O 1
ATOM 777 N N . ASP A 1 101 ? 26.171 4.476 -24.222 1.00 76.44 101 ASP A N 1
ATOM 778 C CA . ASP A 1 101 ? 26.416 4.358 -22.774 1.00 76.44 101 ASP A CA 1
ATOM 779 C C . ASP A 1 101 ? 25.241 4.908 -21.958 1.00 76.44 101 ASP A C 1
ATOM 781 O O . ASP A 1 101 ? 24.880 4.358 -20.920 1.00 76.44 101 ASP A O 1
ATOM 785 N N . ARG A 1 102 ? 24.616 5.993 -22.429 1.00 76.94 102 ARG A N 1
ATOM 786 C CA . ARG A 1 102 ? 23.432 6.569 -21.784 1.00 76.94 102 ARG A CA 1
ATOM 787 C C . ARG A 1 102 ? 22.227 5.635 -21.892 1.00 76.94 102 ARG A C 1
ATOM 789 O O . ARG A 1 102 ? 21.558 5.415 -20.889 1.00 76.94 102 ARG A O 1
ATOM 796 N N . ALA A 1 103 ? 21.981 5.059 -23.069 1.00 75.81 103 ALA A N 1
ATOM 797 C CA . ALA A 1 103 ? 20.910 4.083 -23.278 1.00 75.81 103 ALA A CA 1
ATOM 798 C C . ALA A 1 103 ? 21.108 2.811 -22.431 1.00 75.81 103 ALA A C 1
ATOM 800 O O . ALA A 1 103 ? 20.140 2.274 -21.895 1.00 75.81 103 ALA A O 1
ATOM 801 N N . VAL A 1 104 ? 22.360 2.376 -22.265 1.00 74.62 104 VAL A N 1
ATOM 802 C CA . VAL A 1 104 ? 22.776 1.260 -21.404 1.00 74.62 104 VAL A CA 1
ATOM 803 C C . VAL A 1 104 ? 22.590 1.599 -19.924 1.00 74.62 104 VAL A C 1
ATOM 805 O O . VAL A 1 104 ? 21.963 0.841 -19.192 1.00 74.62 104 VAL A O 1
ATOM 808 N N . HIS A 1 105 ? 23.052 2.770 -19.482 1.00 67.69 105 HIS A N 1
ATOM 809 C CA . HIS A 1 105 ? 22.851 3.253 -18.114 1.00 67.69 105 HIS A CA 1
ATOM 810 C C . HIS A 1 105 ? 21.361 3.369 -17.755 1.00 67.69 105 HIS A C 1
ATOM 812 O O . HIS A 1 105 ? 20.961 3.056 -16.634 1.00 67.69 105 HIS A O 1
ATOM 818 N N . ASP A 1 106 ? 20.535 3.802 -18.707 1.00 66.19 106 ASP A N 1
ATOM 819 C CA . ASP A 1 106 ? 19.088 3.936 -18.531 1.00 66.19 106 ASP A CA 1
ATOM 820 C C . ASP A 1 106 ? 18.320 2.623 -18.782 1.00 66.19 106 ASP A C 1
ATOM 822 O O . ASP A 1 106 ? 17.102 2.575 -18.607 1.00 66.19 106 ASP A O 1
ATOM 826 N N . GLY A 1 107 ? 19.019 1.539 -19.144 1.00 66.75 107 GLY A N 1
ATOM 827 C CA . GLY A 1 107 ? 18.466 0.192 -19.319 1.00 66.75 107 GLY A CA 1
ATOM 828 C C . GLY A 1 107 ? 17.465 0.056 -20.472 1.00 66.75 107 GLY A C 1
ATOM 829 O O . GLY A 1 107 ? 16.533 -0.746 -20.393 1.00 66.75 107 GLY A O 1
ATOM 830 N N . HIS A 1 108 ? 17.616 0.843 -21.539 1.00 71.62 108 HIS A N 1
ATOM 831 C CA . HIS A 1 108 ? 16.712 0.839 -22.694 1.00 71.62 108 HIS A CA 1
ATOM 832 C C . HIS A 1 108 ? 17.086 -0.239 -23.718 1.00 71.62 108 HIS A C 1
ATOM 834 O O . HIS A 1 108 ? 17.575 0.053 -24.807 1.00 71.62 108 HIS A O 1
ATOM 840 N N . GLU A 1 109 ? 16.823 -1.501 -23.378 1.00 70.12 109 GLU A N 1
ATOM 841 C CA . GLU A 1 109 ? 17.210 -2.679 -24.167 1.00 70.12 109 GLU A CA 1
ATOM 842 C C . GLU A 1 109 ? 16.776 -2.629 -25.639 1.00 70.12 109 GLU A C 1
ATOM 844 O O . GLU A 1 109 ? 17.600 -2.865 -26.518 1.00 70.12 109 GLU A O 1
ATOM 849 N N . ALA A 1 110 ? 15.506 -2.325 -25.927 1.00 74.31 110 ALA A N 1
ATOM 850 C CA . ALA A 1 110 ? 14.999 -2.286 -27.303 1.00 74.31 110 ALA A CA 1
ATOM 851 C C . ALA A 1 110 ? 15.757 -1.259 -28.161 1.00 74.31 110 ALA A C 1
ATOM 853 O O . ALA A 1 110 ? 16.079 -1.517 -29.322 1.00 74.31 110 ALA A O 1
ATOM 854 N N . LEU A 1 111 ? 16.114 -0.127 -27.551 1.00 79.88 111 LEU A N 1
ATOM 855 C CA . LEU A 1 111 ? 16.909 0.908 -28.188 1.00 79.88 111 LEU A CA 1
ATOM 856 C C . LEU A 1 111 ? 18.367 0.467 -28.366 1.00 79.88 111 LEU A C 1
ATOM 858 O O . LEU A 1 111 ? 18.920 0.680 -29.439 1.00 79.88 111 LEU A O 1
ATOM 862 N N . VAL A 1 112 ? 18.978 -0.188 -27.371 1.00 81.12 112 VAL A N 1
ATOM 863 C CA . VAL A 1 112 ? 20.348 -0.727 -27.476 1.00 81.12 112 VAL A CA 1
ATOM 864 C C . VAL A 1 112 ? 20.428 -1.816 -28.552 1.00 81.12 112 VAL A C 1
ATOM 866 O O . VAL A 1 112 ? 21.322 -1.759 -29.392 1.00 81.12 112 VAL A O 1
ATOM 869 N N . LYS A 1 113 ? 19.462 -2.744 -28.606 1.00 78.69 113 LYS A N 1
ATOM 870 C CA . LYS A 1 113 ? 19.330 -3.736 -29.689 1.00 78.69 113 LYS A CA 1
ATOM 871 C C . LYS A 1 113 ? 19.200 -3.052 -31.044 1.00 78.69 113 LYS A C 1
ATOM 873 O O . LYS A 1 113 ? 19.986 -3.328 -31.941 1.00 78.69 113 LYS A O 1
ATOM 878 N N . SER A 1 114 ? 18.300 -2.072 -31.157 1.00 80.81 114 SER A N 1
ATOM 879 C CA . SER A 1 114 ? 18.157 -1.287 -32.384 1.00 80.81 114 SER A CA 1
ATOM 880 C C . SER A 1 114 ? 19.455 -0.570 -32.773 1.00 80.81 114 SER A C 1
ATOM 882 O O . SER A 1 114 ? 19.738 -0.469 -33.962 1.00 80.81 114 SER A O 1
ATOM 884 N N . MET A 1 115 ? 20.238 -0.055 -31.820 1.00 83.88 115 MET A N 1
ATOM 885 C CA . MET A 1 115 ? 21.533 0.578 -32.099 1.00 83.88 115 MET A CA 1
ATOM 886 C C . MET A 1 115 ? 22.549 -0.437 -32.628 1.00 83.88 115 MET A C 1
ATOM 888 O O . MET A 1 115 ? 23.257 -0.120 -33.580 1.00 83.88 115 MET A O 1
ATOM 892 N N . VAL A 1 116 ? 22.598 -1.649 -32.064 1.00 82.62 116 VAL A N 1
ATOM 893 C CA . VAL A 1 116 ? 23.468 -2.741 -32.537 1.00 82.62 116 VAL A CA 1
ATOM 894 C C . VAL A 1 116 ? 23.071 -3.190 -33.945 1.00 82.62 116 VAL A C 1
ATOM 896 O O . VAL A 1 116 ? 23.925 -3.247 -34.829 1.00 82.62 116 VAL A O 1
ATOM 899 N N . ASP A 1 117 ? 21.776 -3.406 -34.188 1.00 81.12 117 ASP A N 1
ATOM 900 C CA . ASP A 1 117 ? 21.241 -3.826 -35.491 1.00 81.12 117 ASP A CA 1
ATOM 901 C C . ASP A 1 117 ? 21.544 -2.812 -36.609 1.00 81.12 117 ASP A C 1
ATOM 903 O O . ASP A 1 117 ? 21.685 -3.182 -37.773 1.00 81.12 117 ASP A O 1
ATOM 907 N N . HIS A 1 118 ? 21.681 -1.527 -36.257 1.00 79.38 118 HIS A N 1
ATOM 908 C CA . HIS A 1 118 ? 22.011 -0.439 -37.185 1.00 79.38 118 HIS A CA 1
ATOM 909 C C . HIS A 1 118 ? 23.508 -0.064 -37.163 1.00 79.38 118 HIS A C 1
ATOM 911 O O . HIS A 1 118 ? 23.876 1.051 -37.533 1.00 79.38 118 HIS A O 1
ATOM 917 N N . GLY A 1 119 ? 24.385 -0.996 -36.769 1.00 73.19 119 GLY A N 1
ATOM 918 C CA . GLY A 1 119 ? 25.842 -0.866 -36.901 1.00 73.19 119 GLY A CA 1
ATOM 919 C C . GLY A 1 119 ? 26.572 -0.318 -35.670 1.00 73.19 119 GLY A C 1
ATOM 920 O O . GLY A 1 119 ? 27.754 0.018 -35.753 1.00 73.19 119 GLY A O 1
ATOM 921 N N . GLY A 1 120 ? 25.901 -0.225 -34.522 1.00 78.56 120 GLY A N 1
ATOM 922 C CA . GLY A 1 120 ? 26.518 0.119 -33.245 1.00 78.56 120 GLY A CA 1
ATOM 923 C C . GLY A 1 120 ? 27.408 -1.009 -32.721 1.00 78.56 120 GLY A C 1
ATOM 924 O O . GLY A 1 120 ? 26.939 -2.103 -32.425 1.00 78.56 120 GLY A O 1
ATOM 925 N N . VAL A 1 121 ? 28.702 -0.737 -32.556 1.00 75.06 121 VAL A N 1
ATOM 926 C CA . VAL A 1 121 ? 29.651 -1.669 -31.919 1.00 75.06 121 VAL A CA 1
ATOM 927 C C . VAL A 1 121 ? 29.549 -1.538 -30.405 1.00 75.06 121 VAL A C 1
ATOM 929 O O . VAL A 1 121 ? 29.516 -0.411 -29.926 1.00 75.06 121 VAL A O 1
ATOM 932 N N . LEU A 1 122 ? 29.527 -2.643 -29.657 1.00 73.38 122 LEU A N 1
ATOM 933 C CA . LEU A 1 122 ? 29.526 -2.661 -28.187 1.00 73.38 122 LEU A CA 1
ATOM 934 C C . LEU A 1 122 ? 30.956 -2.597 -27.629 1.00 73.38 122 LEU A C 1
ATOM 936 O O . LEU A 1 122 ? 31.860 -3.267 -28.127 1.00 73.38 122 LEU A O 1
ATOM 940 N N . THR A 1 123 ? 31.174 -1.817 -26.571 1.00 77.75 123 THR A N 1
ATOM 941 C CA . THR A 1 123 ? 32.393 -1.906 -25.749 1.00 77.75 123 THR A CA 1
ATOM 942 C C . THR A 1 123 ? 32.323 -3.108 -24.810 1.00 77.75 123 THR A C 1
ATOM 944 O O . THR A 1 123 ? 31.258 -3.671 -24.602 1.00 77.75 123 THR A O 1
ATOM 947 N N . SER A 1 124 ? 33.427 -3.480 -24.158 1.00 64.62 124 SER A N 1
ATOM 948 C CA . SER A 1 124 ? 33.442 -4.590 -23.189 1.00 64.62 124 SER A CA 1
ATOM 949 C C . SER A 1 124 ? 32.436 -4.427 -22.038 1.00 64.62 124 SER A C 1
ATOM 951 O O . SER A 1 124 ? 31.881 -5.417 -21.570 1.00 64.62 124 SER A O 1
ATOM 953 N N . LYS A 1 125 ? 32.150 -3.190 -21.605 1.00 65.12 125 LYS A N 1
ATOM 954 C CA . LYS A 1 125 ? 31.137 -2.902 -20.573 1.00 65.12 125 LYS A CA 1
ATOM 955 C C . LYS A 1 125 ? 29.712 -3.075 -21.097 1.00 65.12 125 LYS A C 1
ATOM 957 O O . LYS A 1 125 ? 28.864 -3.615 -20.397 1.00 65.12 125 LYS A O 1
ATOM 962 N N . GLU A 1 126 ? 29.454 -2.645 -22.326 1.00 65.81 126 GLU A N 1
ATOM 963 C CA . GLU A 1 126 ? 28.130 -2.753 -22.948 1.00 65.81 126 GLU A CA 1
ATOM 964 C C . GLU A 1 126 ? 27.880 -4.168 -23.487 1.00 65.81 126 GLU A C 1
ATOM 966 O O . GLU A 1 126 ? 26.747 -4.626 -23.511 1.00 65.81 126 GLU A O 1
ATOM 971 N N . GLN A 1 127 ? 28.936 -4.891 -23.858 1.00 62.97 127 GLN A N 1
ATOM 972 C CA . GLN A 1 127 ? 28.891 -6.311 -24.176 1.00 62.97 127 GLN A CA 1
ATOM 973 C C . GLN A 1 127 ? 28.604 -7.111 -22.910 1.00 62.97 127 GLN A C 1
ATOM 975 O O . GLN A 1 127 ? 27.695 -7.917 -22.922 1.00 62.97 127 GLN A O 1
ATOM 980 N N . SER A 1 128 ? 29.266 -6.812 -21.787 1.00 59.09 128 SER A N 1
ATOM 981 C CA . SER A 1 128 ? 28.917 -7.386 -20.480 1.00 59.09 128 SER A CA 1
ATOM 982 C C . SER A 1 128 ? 27.454 -7.108 -20.108 1.00 59.09 128 SER A C 1
ATOM 984 O O . SER A 1 128 ? 26.762 -8.002 -19.631 1.00 59.09 128 SER A O 1
ATOM 986 N N . PHE A 1 129 ? 26.946 -5.908 -20.402 1.00 63.31 129 PHE A N 1
ATOM 987 C CA . PHE A 1 129 ? 25.524 -5.583 -20.299 1.00 63.31 129 PHE A CA 1
ATOM 988 C C . PHE A 1 129 ? 24.658 -6.441 -21.239 1.00 63.31 129 PHE A C 1
ATOM 990 O O . PHE A 1 129 ? 23.706 -7.054 -20.772 1.00 63.31 129 PHE A O 1
ATOM 997 N N . MET A 1 130 ? 24.997 -6.574 -22.522 1.00 60.47 130 MET A N 1
ATOM 998 C CA . MET A 1 130 ? 24.243 -7.392 -23.484 1.00 60.47 130 MET A CA 1
ATOM 999 C C . MET A 1 130 ? 24.302 -8.894 -23.173 1.00 60.47 130 MET A C 1
ATOM 1001 O O . MET A 1 130 ? 23.293 -9.580 -23.288 1.00 60.47 130 MET A O 1
ATOM 1005 N N . ASP A 1 131 ? 25.433 -9.399 -22.694 1.00 57.81 131 ASP A N 1
ATOM 1006 C CA . ASP A 1 131 ? 25.631 -10.777 -22.238 1.00 57.81 131 ASP A CA 1
ATOM 1007 C C . ASP A 1 131 ? 24.875 -11.034 -20.924 1.00 57.81 131 ASP A C 1
ATOM 1009 O O . ASP A 1 131 ? 24.380 -12.135 -20.681 1.00 57.81 131 ASP A O 1
ATOM 1013 N N . SER A 1 132 ? 24.723 -9.999 -20.086 1.00 51.50 132 SER A N 1
ATOM 1014 C CA . SER A 1 132 ? 23.849 -10.024 -18.907 1.00 51.50 132 SER A CA 1
ATOM 1015 C C . SER A 1 132 ? 22.353 -10.020 -19.260 1.00 51.50 132 SER A C 1
ATOM 1017 O O . SER A 1 132 ? 21.538 -10.380 -18.405 1.00 51.50 132 SER A O 1
ATOM 1019 N N . LEU A 1 133 ? 22.011 -9.622 -20.492 1.00 48.94 133 LEU A N 1
ATOM 1020 C CA . LEU A 1 133 ? 20.661 -9.601 -21.071 1.00 48.94 133 LEU A CA 1
ATOM 1021 C C . LEU A 1 133 ? 20.381 -10.808 -21.980 1.00 48.94 133 LEU A C 1
ATOM 1023 O O . LEU A 1 133 ? 19.226 -11.051 -22.332 1.00 48.94 133 LEU A O 1
ATOM 1027 N N . ALA A 1 134 ? 21.411 -11.558 -22.381 1.00 45.09 134 ALA A N 1
ATOM 1028 C CA . ALA A 1 134 ? 21.245 -12.801 -23.116 1.00 45.09 134 ALA A CA 1
ATOM 1029 C C . ALA A 1 134 ? 20.510 -13.826 -22.231 1.00 45.09 134 ALA A C 1
ATOM 1031 O O . ALA A 1 134 ? 20.798 -13.904 -21.033 1.00 45.09 134 ALA A O 1
ATOM 1032 N N . PRO A 1 135 ? 19.577 -14.621 -22.789 1.00 43.38 135 PRO A N 1
ATOM 1033 C CA . PRO A 1 135 ? 18.885 -15.655 -22.031 1.00 43.38 135 PRO A CA 1
ATOM 1034 C C . PRO A 1 135 ? 19.906 -16.677 -21.514 1.00 43.38 135 PRO A C 1
ATOM 1036 O O . PRO A 1 135 ? 20.429 -17.497 -22.267 1.00 43.38 135 PRO A O 1
ATOM 1039 N N . GLN A 1 136 ? 20.220 -16.594 -20.222 1.00 43.91 136 GLN A N 1
ATOM 1040 C CA . GLN A 1 136 ? 21.031 -17.582 -19.515 1.00 43.91 136 GLN A CA 1
ATOM 1041 C C . GLN A 1 136 ? 20.202 -18.863 -19.309 1.00 43.91 136 GLN A C 1
ATOM 1043 O O . GLN A 1 136 ? 18.970 -18.782 -19.237 1.00 43.91 136 GLN A O 1
ATOM 1048 N N . PRO A 1 137 ? 20.835 -20.052 -19.223 1.00 38.25 137 PRO A N 1
ATOM 1049 C CA . PRO A 1 137 ? 20.122 -21.301 -18.991 1.00 38.25 137 PRO A CA 1
ATOM 1050 C C . PRO A 1 137 ? 19.234 -21.187 -17.748 1.00 38.25 137 PRO A C 1
ATOM 1052 O O . PRO A 1 137 ? 19.667 -20.779 -16.674 1.00 38.25 137 PRO A O 1
ATOM 1055 N N . CYS A 1 138 ? 17.963 -21.520 -17.949 1.00 43.31 138 CYS A N 1
ATOM 1056 C CA . CYS A 1 138 ? 16.858 -21.375 -17.017 1.00 43.31 138 CYS A CA 1
ATOM 1057 C C . CYS A 1 138 ? 17.088 -22.135 -15.698 1.00 43.31 138 CYS A C 1
ATOM 1059 O O . CYS A 1 138 ? 16.834 -23.335 -15.599 1.00 43.31 138 CYS A O 1
ATOM 1061 N N . GLY A 1 139 ? 17.503 -21.401 -14.669 1.00 47.81 139 GLY A N 1
ATOM 1062 C CA . GLY A 1 139 ? 17.215 -21.691 -13.268 1.00 47.81 139 GLY A CA 1
ATOM 1063 C C . GLY A 1 139 ? 16.430 -20.513 -12.678 1.00 47.81 139 GLY A C 1
ATOM 1064 O O . GLY A 1 139 ? 16.645 -19.380 -13.114 1.00 47.81 139 GLY A O 1
ATOM 1065 N N . PRO A 1 140 ? 15.491 -20.737 -11.741 1.00 49.44 140 PRO A N 1
ATOM 1066 C CA . PRO A 1 140 ? 14.849 -19.632 -11.039 1.00 49.44 140 PRO A CA 1
ATOM 1067 C C . PRO A 1 140 ? 15.928 -18.789 -10.336 1.00 49.44 140 PRO A C 1
ATOM 1069 O O . PRO A 1 140 ? 16.845 -19.372 -9.749 1.00 49.44 140 PRO A O 1
ATOM 1072 N N . PRO A 1 141 ? 15.858 -17.449 -10.403 1.00 54.69 141 PRO A N 1
ATOM 1073 C CA . PRO A 1 141 ? 16.879 -16.601 -9.804 1.00 54.69 141 PRO A CA 1
ATOM 1074 C C . PRO A 1 141 ? 16.919 -16.790 -8.295 1.00 54.69 141 PRO A C 1
ATOM 1076 O O . PRO A 1 141 ? 15.882 -16.986 -7.663 1.00 54.69 141 PRO A O 1
ATOM 1079 N N . SER A 1 142 ? 18.104 -16.713 -7.699 1.00 66.25 142 SER A N 1
ATOM 1080 C CA . SER A 1 142 ? 18.188 -16.739 -6.238 1.00 66.25 142 SER A CA 1
ATOM 1081 C C . SER A 1 142 ? 17.567 -15.469 -5.640 1.00 66.25 142 SER A C 1
ATOM 1083 O O . SER A 1 142 ? 17.561 -14.403 -6.264 1.00 66.25 142 SER A O 1
ATOM 1085 N N . ASN A 1 143 ? 17.079 -15.552 -4.398 1.00 68.00 143 ASN A N 1
ATOM 1086 C CA . ASN A 1 143 ? 16.558 -14.384 -3.677 1.00 68.00 143 ASN A CA 1
ATOM 1087 C C . ASN A 1 143 ? 17.585 -13.235 -3.597 1.00 68.00 143 ASN A C 1
ATOM 1089 O O . ASN A 1 143 ? 17.202 -12.066 -3.631 1.00 68.00 143 ASN A O 1
ATOM 1093 N N . ASP A 1 144 ? 18.883 -13.551 -3.547 1.00 67.44 144 ASP A N 1
ATOM 1094 C CA . ASP A 1 144 ? 19.961 -12.559 -3.477 1.00 67.44 144 ASP A CA 1
ATOM 1095 C C . ASP A 1 144 ? 20.195 -11.838 -4.824 1.00 67.44 144 ASP A C 1
ATOM 1097 O O . ASP A 1 144 ? 20.526 -10.650 -4.847 1.00 67.44 144 ASP A O 1
ATOM 1101 N N . GLU A 1 145 ? 19.964 -12.503 -5.961 1.00 66.62 145 GLU A N 1
ATOM 1102 C CA . GLU A 1 145 ? 20.033 -11.868 -7.287 1.00 66.62 145 GLU A CA 1
ATOM 1103 C C . GLU A 1 145 ? 18.871 -10.897 -7.510 1.00 66.62 145 GLU A C 1
ATOM 1105 O O . GLU A 1 145 ? 19.080 -9.775 -7.982 1.00 66.62 145 GLU A O 1
ATOM 1110 N N . LEU A 1 146 ? 17.655 -11.294 -7.116 1.00 70.62 146 LEU A N 1
ATOM 1111 C CA . LEU A 1 146 ? 16.477 -10.424 -7.155 1.00 70.62 146 LEU A CA 1
ATOM 1112 C C . LEU A 1 146 ? 16.677 -9.190 -6.262 1.00 70.62 146 LEU A C 1
ATOM 1114 O O . LEU A 1 146 ? 16.371 -8.065 -6.672 1.00 70.62 146 LEU A O 1
ATOM 1118 N N . LEU A 1 147 ? 17.264 -9.392 -5.078 1.00 70.62 147 LEU A N 1
ATOM 1119 C CA . LEU A 1 147 ? 17.638 -8.319 -4.162 1.00 70.62 147 LEU A CA 1
ATOM 1120 C C . LEU A 1 147 ? 18.627 -7.341 -4.815 1.00 70.62 147 LEU A C 1
ATOM 1122 O O . LEU A 1 147 ? 18.404 -6.129 -4.787 1.00 70.62 147 LEU A O 1
ATOM 1126 N N . GLY A 1 148 ? 19.685 -7.845 -5.456 1.00 67.06 148 GLY A N 1
ATOM 1127 C CA . GLY A 1 148 ? 20.672 -7.019 -6.154 1.00 67.06 148 GLY A CA 1
ATOM 1128 C C . GLY A 1 148 ? 20.061 -6.167 -7.273 1.00 67.06 148 GLY A C 1
ATOM 1129 O O . GLY A 1 148 ? 20.356 -4.972 -7.378 1.00 67.06 148 GLY A O 1
ATOM 1130 N N . CYS A 1 149 ? 19.155 -6.741 -8.068 1.00 67.44 149 CYS A N 1
ATOM 1131 C CA . CYS A 1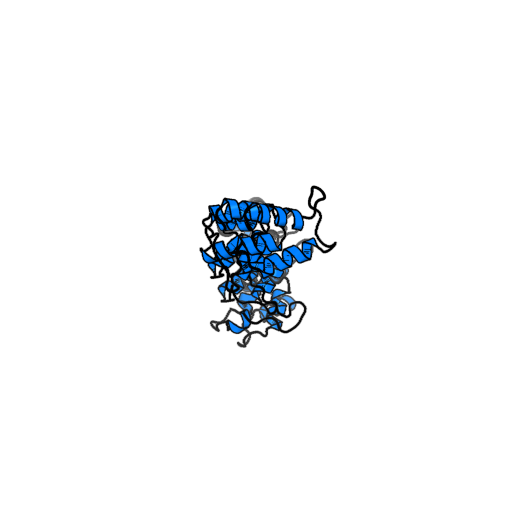 149 ? 18.474 -6.021 -9.144 1.00 67.44 149 CYS A CA 1
ATOM 1132 C C . CYS A 1 149 ? 17.511 -4.938 -8.626 1.00 67.44 149 CYS A C 1
ATOM 1134 O O . CYS A 1 149 ? 17.434 -3.859 -9.213 1.00 67.44 149 CYS A O 1
ATOM 1136 N N . LEU A 1 150 ? 16.817 -5.178 -7.508 1.00 68.44 150 LEU A N 1
ATOM 1137 C CA . LEU A 1 150 ? 15.968 -4.169 -6.863 1.00 68.44 150 LEU A CA 1
ATOM 1138 C C . LEU A 1 150 ? 16.774 -3.064 -6.162 1.00 68.44 150 LEU A C 1
ATOM 1140 O O . LEU A 1 150 ? 16.264 -1.957 -5.990 1.00 68.44 150 LEU A O 1
ATOM 1144 N N . GLN A 1 151 ? 18.021 -3.320 -5.761 1.00 68.88 151 GLN A N 1
ATOM 1145 C CA . GLN A 1 151 ? 18.886 -2.319 -5.126 1.00 68.88 151 GLN A CA 1
ATOM 1146 C C . GLN A 1 151 ? 19.536 -1.377 -6.133 1.00 68.88 151 GLN A C 1
ATOM 1148 O O . GLN A 1 151 ? 19.483 -0.153 -5.965 1.00 68.88 151 GLN A O 1
ATOM 1153 N N . GLN A 1 152 ? 20.135 -1.910 -7.195 1.00 60.44 152 GLN A N 1
ATOM 1154 C CA . GLN A 1 152 ? 20.780 -1.075 -8.202 1.00 60.44 152 GLN A CA 1
ATOM 1155 C C . GLN A 1 152 ? 19.696 -0.232 -8.891 1.00 60.44 152 GLN A C 1
ATOM 1157 O O . GLN A 1 152 ? 18.601 -0.720 -9.155 1.00 60.44 152 GLN A O 1
ATOM 1162 N N . LYS A 1 153 ? 19.933 1.061 -9.146 1.00 51.59 153 LYS A N 1
ATOM 1163 C CA . LYS A 1 153 ? 19.003 1.960 -9.876 1.00 51.59 153 LYS A CA 1
ATOM 1164 C C . LYS A 1 153 ? 18.828 1.556 -11.358 1.00 51.59 153 LYS A C 1
ATOM 1166 O O . LYS A 1 153 ? 18.565 2.402 -12.204 1.00 51.59 153 LYS A O 1
ATOM 1171 N N . ILE A 1 154 ? 19.023 0.279 -11.674 1.00 48.38 154 ILE A N 1
ATOM 1172 C CA . ILE A 1 154 ? 18.851 -0.291 -12.997 1.00 48.38 154 ILE A CA 1
ATOM 1173 C C . ILE A 1 154 ? 17.365 -0.212 -13.336 1.00 48.38 154 ILE A C 1
ATOM 1175 O O . ILE A 1 154 ? 16.499 -0.591 -12.544 1.00 48.38 154 ILE A O 1
ATOM 1179 N N . SER A 1 155 ? 17.082 0.318 -14.520 1.00 46.31 155 SER A N 1
ATOM 1180 C CA . SER A 1 155 ? 15.746 0.342 -15.094 1.00 46.31 155 SER A CA 1
ATOM 1181 C C . SER A 1 155 ? 15.220 -1.088 -15.196 1.00 46.31 155 SER A C 1
ATOM 1183 O O . SER A 1 155 ? 15.847 -1.953 -15.804 1.00 46.31 155 SER A O 1
ATOM 1185 N N . LEU A 1 156 ? 14.073 -1.362 -14.573 1.00 44.53 156 LEU A N 1
ATOM 1186 C CA . LEU A 1 156 ? 13.516 -2.712 -14.449 1.00 44.53 156 LEU A CA 1
ATOM 1187 C C . LEU A 1 156 ? 13.092 -3.363 -15.777 1.00 44.53 156 LEU A C 1
ATOM 1189 O O . LEU A 1 156 ? 12.701 -4.528 -15.771 1.00 44.53 156 LEU A O 1
ATOM 1193 N N . GLY A 1 157 ? 13.271 -2.681 -16.914 1.00 46.78 157 GLY A N 1
ATOM 1194 C CA . GLY A 1 157 ? 13.342 -3.335 -18.225 1.00 46.78 157 GLY A CA 1
ATOM 1195 C C . GLY A 1 157 ? 14.377 -4.475 -18.262 1.00 46.78 157 GLY A C 1
ATOM 1196 O O . GLY A 1 157 ? 14.184 -5.473 -18.949 1.00 46.78 157 GLY A O 1
ATOM 1197 N N . HIS A 1 158 ? 15.416 -4.392 -17.427 1.00 42.84 158 HIS A N 1
ATOM 1198 C CA . HIS A 1 158 ? 16.377 -5.471 -17.192 1.00 42.84 158 HIS A CA 1
ATOM 1199 C C . HIS A 1 158 ? 15.818 -6.659 -16.420 1.00 42.84 158 HIS A C 1
ATOM 1201 O O . HIS A 1 158 ? 16.277 -7.778 -16.622 1.00 42.84 158 HIS A O 1
ATOM 1207 N N . LEU A 1 159 ? 14.850 -6.448 -15.519 1.00 45.88 159 LEU A N 1
ATOM 1208 C CA . LEU A 1 159 ? 14.214 -7.569 -14.835 1.00 45.88 159 LEU A CA 1
ATOM 1209 C C . LEU A 1 159 ? 13.371 -8.370 -15.834 1.00 45.88 159 LEU A C 1
ATOM 1211 O O . LEU A 1 159 ? 13.427 -9.596 -15.808 1.00 45.88 159 LEU A O 1
ATOM 1215 N N . THR A 1 160 ? 12.689 -7.700 -16.777 1.00 42.03 160 THR A N 1
ATOM 1216 C CA . THR A 1 160 ? 11.909 -8.350 -17.850 1.00 42.03 160 THR A CA 1
ATOM 1217 C C . THR A 1 160 ? 12.727 -9.240 -18.782 1.00 42.03 160 THR A C 1
ATOM 1219 O O . THR A 1 160 ? 12.287 -10.347 -19.078 1.00 42.03 160 THR A O 1
ATOM 1222 N N . SER A 1 161 ? 13.927 -8.834 -19.196 1.00 43.50 161 SER A N 1
ATOM 1223 C CA . SER A 1 161 ? 14.794 -9.667 -20.045 1.00 43.50 161 SER A CA 1
ATOM 1224 C C . SER A 1 161 ? 15.616 -10.697 -19.277 1.00 43.50 161 SER A C 1
ATOM 1226 O O . SER A 1 161 ? 15.824 -11.799 -19.778 1.00 43.50 161 SER A O 1
ATOM 1228 N N . ARG A 1 162 ? 16.045 -10.388 -18.048 1.00 43.47 162 ARG A N 1
ATOM 1229 C CA . ARG A 1 162 ? 16.882 -11.290 -17.242 1.00 43.47 162 ARG A CA 1
ATOM 1230 C C . ARG A 1 162 ? 16.091 -12.371 -16.496 1.00 43.47 162 ARG A C 1
ATOM 1232 O O . ARG A 1 162 ? 16.639 -13.441 -16.260 1.00 43.47 162 ARG A O 1
ATOM 1239 N N . PHE A 1 163 ? 14.824 -12.121 -16.145 1.00 46.47 163 PHE A N 1
ATOM 1240 C CA . PHE A 1 163 ? 14.011 -13.047 -15.338 1.00 46.47 163 PHE A CA 1
ATOM 1241 C C . PHE A 1 163 ? 12.674 -13.454 -15.974 1.00 46.47 163 PHE A C 1
ATOM 1243 O O . PHE A 1 163 ? 12.144 -14.503 -15.624 1.00 46.47 163 PHE A O 1
ATOM 1250 N N . PHE A 1 164 ? 12.133 -12.672 -16.918 1.00 44.00 164 PHE A N 1
ATOM 1251 C CA . PHE A 1 164 ? 10.790 -12.898 -17.482 1.00 44.00 164 PHE A CA 1
ATOM 1252 C C . PHE A 1 164 ? 10.787 -13.238 -18.991 1.00 44.00 164 PHE A C 1
ATOM 1254 O O . PHE A 1 164 ? 9.723 -13.293 -19.604 1.00 44.00 164 PHE A O 1
ATOM 1261 N N . CYS A 1 165 ? 11.955 -13.470 -19.614 1.00 38.47 165 CYS A N 1
ATOM 1262 C CA . CYS A 1 165 ? 12.082 -13.624 -21.077 1.00 38.47 165 CYS A CA 1
ATOM 1263 C C . CYS A 1 165 ? 11.759 -15.030 -21.613 1.00 38.47 165 CYS A C 1
ATOM 1265 O O . CYS A 1 165 ? 11.586 -15.214 -22.816 1.00 38.47 165 CYS A O 1
ATOM 1267 N N . CYS A 1 166 ? 11.610 -16.024 -20.745 1.00 39.16 166 CYS A N 1
ATOM 1268 C CA . CYS A 1 166 ? 11.176 -17.350 -21.157 1.00 39.16 166 CYS A CA 1
ATOM 1269 C C . CYS A 1 166 ? 9.812 -17.630 -20.545 1.00 39.16 166 CYS A C 1
ATOM 1271 O O . CYS A 1 166 ? 9.566 -17.298 -19.393 1.00 39.16 166 CYS A O 1
ATOM 1273 N N . ASN A 1 167 ? 8.965 -18.337 -21.289 1.00 40.03 167 ASN A N 1
ATOM 1274 C CA . ASN A 1 167 ? 7.693 -18.939 -20.868 1.00 40.03 167 ASN A CA 1
ATOM 1275 C C . ASN A 1 167 ? 7.827 -19.913 -19.661 1.00 40.03 167 ASN A C 1
ATOM 1277 O O . ASN A 1 167 ? 6.938 -20.712 -19.380 1.00 40.03 167 ASN A O 1
ATOM 1281 N N . CYS A 1 168 ? 8.966 -19.889 -18.968 1.00 42.22 168 CYS A N 1
ATOM 1282 C CA . CYS A 1 168 ? 9.164 -20.388 -17.627 1.00 42.22 168 CYS A CA 1
ATOM 1283 C C . CYS A 1 168 ? 8.401 -19.441 -16.697 1.00 42.22 168 CYS A C 1
ATOM 1285 O O . CYS A 1 168 ? 8.877 -18.347 -16.407 1.00 42.22 168 CYS A O 1
ATOM 1287 N N . GLN A 1 169 ? 7.208 -19.838 -16.253 1.00 46.53 169 GLN A N 1
ATOM 1288 C CA . GLN A 1 169 ? 6.550 -19.190 -15.120 1.00 46.53 169 GLN A CA 1
ATOM 1289 C C . GLN A 1 169 ? 7.600 -18.916 -14.044 1.00 46.53 169 GLN A C 1
ATOM 1291 O O . GLN A 1 169 ? 8.204 -19.848 -13.508 1.00 46.53 169 GLN A O 1
ATOM 1296 N N . MET A 1 170 ? 7.829 -17.638 -13.743 1.00 49.94 170 MET A N 1
ATOM 1297 C CA . MET A 1 170 ? 8.431 -17.274 -12.472 1.00 49.94 170 MET A CA 1
ATOM 1298 C C . MET A 1 170 ? 7.605 -17.997 -11.424 1.00 49.94 170 MET A C 1
ATOM 1300 O O . MET A 1 170 ? 6.391 -17.800 -11.354 1.00 49.94 170 MET A O 1
ATOM 1304 N N . ARG A 1 171 ? 8.223 -18.925 -10.689 1.00 51.84 171 ARG A N 1
ATOM 1305 C CA . ARG A 1 171 ? 7.529 -19.557 -9.573 1.00 51.84 171 ARG A CA 1
ATOM 1306 C C . ARG A 1 171 ? 7.118 -18.413 -8.657 1.00 51.84 171 ARG A C 1
ATOM 1308 O O . ARG A 1 171 ? 7.999 -17.750 -8.106 1.00 51.84 171 ARG A O 1
ATOM 1315 N N . GLY A 1 172 ? 5.810 -18.169 -8.535 1.00 56.59 172 GLY A N 1
ATOM 1316 C CA . GLY A 1 172 ? 5.257 -17.153 -7.633 1.00 56.59 172 GLY A CA 1
ATOM 1317 C C . GLY A 1 172 ? 5.864 -17.261 -6.231 1.00 56.59 172 GLY A C 1
ATOM 1318 O O . GLY A 1 172 ? 6.073 -16.250 -5.570 1.00 56.59 172 GLY A O 1
ATOM 1319 N N . ASP A 1 173 ? 6.290 -18.470 -5.851 1.00 66.00 173 ASP A N 1
ATOM 1320 C CA . ASP A 1 173 ? 7.085 -18.783 -4.667 1.00 66.00 173 ASP A CA 1
ATOM 1321 C C . ASP A 1 173 ? 8.224 -17.784 -4.396 1.00 66.00 173 ASP A C 1
ATOM 1323 O O . ASP A 1 173 ? 8.353 -17.335 -3.266 1.00 66.00 173 ASP A O 1
ATOM 1327 N N . ILE A 1 174 ? 9.038 -17.396 -5.386 1.00 73.00 174 ILE A N 1
ATOM 1328 C CA . ILE A 1 174 ? 10.186 -16.492 -5.151 1.00 73.00 174 ILE A CA 1
ATOM 1329 C C . ILE A 1 174 ? 9.746 -15.034 -5.029 1.00 73.00 174 ILE A C 1
ATOM 1331 O O . ILE A 1 174 ? 10.277 -14.298 -4.203 1.00 73.00 174 ILE A O 1
ATOM 1335 N N . LEU A 1 175 ? 8.746 -14.616 -5.808 1.00 77.69 175 LEU A N 1
ATOM 1336 C CA . LEU A 1 175 ? 8.208 -13.253 -5.735 1.00 77.69 175 LEU A CA 1
ATOM 1337 C C . LEU A 1 175 ? 7.526 -12.963 -4.392 1.00 77.69 175 LEU A C 1
ATOM 1339 O O . LEU A 1 175 ? 7.434 -11.803 -3.992 1.00 77.69 175 LEU A O 1
ATOM 1343 N N . ASN A 1 176 ? 7.087 -14.017 -3.703 1.00 84.25 176 ASN A N 1
ATOM 1344 C CA . ASN A 1 176 ? 6.372 -13.948 -2.433 1.00 84.25 176 ASN A CA 1
ATOM 1345 C C . ASN A 1 176 ? 7.248 -14.335 -1.231 1.00 84.25 176 ASN A C 1
ATOM 1347 O O . ASN A 1 176 ? 6.858 -14.115 -0.085 1.00 84.25 176 ASN A O 1
ATOM 1351 N N . GLN A 1 177 ? 8.447 -14.872 -1.463 1.00 85.06 177 GLN A N 1
ATOM 1352 C CA . GLN A 1 177 ? 9.374 -15.215 -0.392 1.00 85.06 177 GLN A CA 1
ATOM 1353 C C . GLN A 1 177 ? 10.081 -13.969 0.158 1.00 85.06 177 GLN A C 1
ATOM 1355 O O . GLN A 1 177 ? 10.674 -13.202 -0.602 1.00 85.06 177 GLN A O 1
ATOM 1360 N N . PRO A 1 178 ? 10.093 -13.778 1.488 1.00 86.69 178 PRO A N 1
ATOM 1361 C CA . PRO A 1 178 ? 10.912 -12.752 2.111 1.00 86.69 178 PRO A CA 1
ATOM 1362 C C . PRO A 1 178 ? 12.407 -12.969 1.854 1.00 86.69 178 PRO A C 1
ATOM 1364 O O . PRO A 1 178 ? 12.909 -14.095 1.933 1.00 86.69 178 PRO A O 1
ATOM 1367 N N . PHE A 1 179 ? 13.149 -11.884 1.636 1.00 83.69 179 PHE A N 1
ATOM 1368 C CA . PHE A 1 179 ? 14.602 -11.944 1.510 1.00 83.69 179 PHE A CA 1
ATOM 1369 C C . PHE A 1 179 ? 15.233 -12.520 2.778 1.00 83.69 179 PHE A C 1
ATOM 1371 O O . PHE A 1 179 ? 14.908 -12.129 3.902 1.00 83.69 179 PHE A O 1
ATOM 1378 N N . SER A 1 180 ? 16.169 -13.448 2.604 1.00 83.44 180 SER A N 1
ATOM 1379 C CA . SER A 1 180 ? 16.775 -14.179 3.722 1.00 83.44 180 SER A CA 1
ATOM 1380 C C . SER A 1 180 ? 18.004 -13.475 4.313 1.00 83.44 180 SER A C 1
ATOM 1382 O O . SER A 1 180 ? 18.412 -13.791 5.435 1.00 83.44 180 SER A O 1
ATOM 1384 N N . SER A 1 181 ? 18.581 -12.507 3.594 1.00 76.81 181 SER A N 1
ATOM 1385 C CA . SER A 1 181 ? 19.860 -11.872 3.920 1.00 76.81 181 SER A CA 1
ATOM 1386 C C . SER A 1 181 ? 19.871 -10.363 3.591 1.00 76.81 181 SER A C 1
ATOM 1388 O O . SER A 1 181 ? 18.992 -9.855 2.895 1.00 76.81 181 SER A O 1
ATOM 1390 N N . GLY A 1 182 ? 20.851 -9.625 4.129 1.00 78.50 182 GLY A N 1
ATOM 1391 C CA . GLY A 1 182 ? 21.065 -8.199 3.840 1.00 78.50 182 GLY A CA 1
ATOM 1392 C C . GLY A 1 182 ? 20.191 -7.210 4.630 1.00 78.50 182 GLY A C 1
ATOM 1393 O O . GLY A 1 182 ? 19.444 -7.579 5.534 1.00 78.50 182 GLY A O 1
ATOM 1394 N N . THR A 1 183 ? 20.295 -5.917 4.291 1.00 75.94 183 THR A N 1
ATOM 1395 C CA . THR A 1 183 ? 19.576 -4.809 4.964 1.00 75.94 183 THR A CA 1
ATOM 1396 C C . THR A 1 183 ? 18.054 -4.918 4.851 1.00 75.94 183 THR A C 1
ATOM 1398 O O . THR A 1 183 ? 17.338 -4.413 5.709 1.00 75.94 183 THR A O 1
ATOM 1401 N N . TYR A 1 184 ? 17.566 -5.591 3.808 1.00 78.94 184 TYR A N 1
ATOM 1402 C CA . TYR A 1 184 ? 16.141 -5.805 3.542 1.00 78.94 184 TYR A CA 1
ATOM 1403 C C . TYR A 1 184 ? 15.696 -7.225 3.897 1.00 78.94 184 TYR A C 1
ATOM 1405 O O . TYR A 1 184 ? 14.679 -7.697 3.392 1.00 78.94 184 TYR A O 1
ATOM 1413 N N . LYS A 1 185 ? 16.446 -7.916 4.766 1.00 84.44 185 LYS A N 1
ATOM 1414 C CA . LYS A 1 185 ? 16.035 -9.213 5.296 1.00 84.44 185 LYS A CA 1
ATOM 1415 C C . LYS A 1 185 ? 14.617 -9.110 5.851 1.00 84.44 185 LYS A C 1
ATOM 1417 O O . LYS A 1 185 ? 14.313 -8.218 6.639 1.00 84.44 185 LYS A O 1
ATOM 1422 N N . GLY A 1 186 ? 13.771 -10.041 5.440 1.00 86.75 186 GLY A N 1
ATOM 1423 C CA . GLY A 1 186 ? 12.380 -10.100 5.847 1.00 86.75 186 GLY A CA 1
ATOM 1424 C C . GLY A 1 186 ? 11.414 -9.335 4.949 1.00 86.75 186 GLY A C 1
ATOM 1425 O O . GLY A 1 186 ? 10.228 -9.607 5.047 1.00 86.75 186 GLY A O 1
ATOM 1426 N N . PHE A 1 187 ? 11.862 -8.460 4.045 1.00 87.56 187 PHE A N 1
ATOM 1427 C CA . PHE A 1 187 ? 10.971 -7.844 3.055 1.00 87.56 187 PHE A CA 1
ATOM 1428 C C . PHE A 1 187 ? 10.650 -8.832 1.936 1.00 87.56 187 PHE A C 1
ATOM 1430 O O . PHE A 1 187 ? 11.527 -9.582 1.514 1.00 87.56 187 PHE A O 1
ATOM 1437 N N . THR A 1 188 ? 9.426 -8.804 1.411 1.00 89.50 188 THR A N 1
ATOM 1438 C CA . THR A 1 188 ? 9.145 -9.424 0.114 1.00 89.50 188 THR A CA 1
ATOM 1439 C C . THR A 1 188 ? 9.672 -8.514 -0.999 1.00 89.50 188 THR A C 1
ATOM 1441 O O . THR A 1 188 ? 9.838 -7.305 -0.791 1.00 89.50 188 THR A O 1
ATOM 1444 N N . PRO A 1 189 ? 9.912 -9.043 -2.208 1.00 87.06 189 PRO A N 1
ATOM 1445 C CA . PRO A 1 189 ? 10.234 -8.229 -3.377 1.00 87.06 189 PRO A CA 1
ATOM 1446 C C . PRO A 1 189 ? 9.281 -7.041 -3.571 1.00 87.06 189 PRO A C 1
ATOM 1448 O O . PRO A 1 189 ? 9.728 -5.920 -3.833 1.00 87.06 189 PRO A O 1
ATOM 1451 N N . LEU A 1 190 ? 7.976 -7.259 -3.368 1.00 89.81 190 LEU A N 1
ATOM 1452 C CA . LEU A 1 190 ? 6.957 -6.218 -3.492 1.00 89.81 190 LEU A CA 1
ATOM 1453 C C . LEU A 1 190 ? 7.040 -5.176 -2.365 1.00 89.81 190 LEU A C 1
ATOM 1455 O O . LEU A 1 190 ? 7.053 -3.976 -2.654 1.00 89.81 190 LEU A O 1
ATOM 1459 N N . THR A 1 191 ? 7.157 -5.587 -1.093 1.00 90.75 191 THR A N 1
ATOM 1460 C CA . THR A 1 191 ? 7.275 -4.623 0.020 1.00 90.75 191 THR A CA 1
ATOM 1461 C C . THR A 1 191 ? 8.590 -3.849 -0.021 1.00 90.75 191 THR A C 1
ATOM 1463 O O . THR A 1 191 ? 8.622 -2.670 0.329 1.00 90.75 191 THR A O 1
ATOM 1466 N N . MET A 1 192 ? 9.665 -4.442 -0.542 1.00 86.94 192 MET A N 1
ATOM 1467 C CA . MET A 1 192 ? 10.915 -3.731 -0.804 1.00 86.94 192 MET A CA 1
ATOM 1468 C C . MET A 1 192 ? 10.760 -2.675 -1.907 1.00 86.94 192 MET A C 1
ATOM 1470 O O . MET A 1 192 ? 11.216 -1.542 -1.739 1.00 86.94 192 MET A O 1
ATOM 1474 N N . ALA A 1 193 ? 10.119 -3.015 -3.030 1.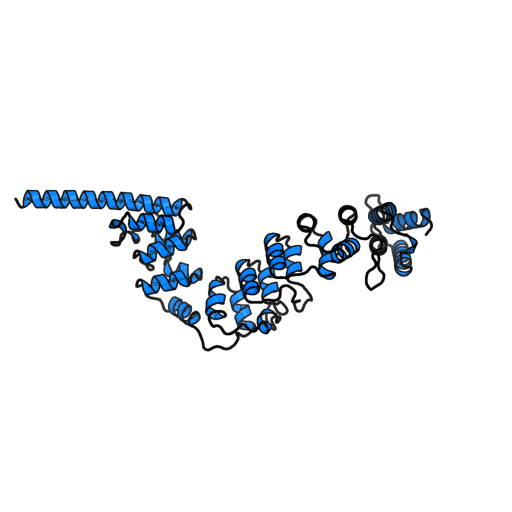00 86.81 193 ALA A N 1
ATOM 1475 C CA . ALA A 1 193 ? 9.864 -2.065 -4.116 1.00 86.81 193 ALA A CA 1
ATOM 1476 C C . ALA A 1 193 ? 9.035 -0.858 -3.639 1.00 86.81 193 ALA A C 1
ATOM 1478 O O . ALA A 1 193 ? 9.318 0.284 -4.019 1.00 86.81 193 ALA A O 1
ATOM 1479 N N . LEU A 1 194 ? 8.067 -1.109 -2.753 1.00 89.62 194 LEU A N 1
ATOM 1480 C CA . LEU A 1 194 ? 7.295 -0.083 -2.057 1.00 89.62 194 LEU A CA 1
ATOM 1481 C C . LEU A 1 194 ? 8.176 0.750 -1.120 1.00 89.62 194 LEU A C 1
ATOM 1483 O O . LEU A 1 194 ? 8.181 1.973 -1.222 1.00 89.62 194 LEU A O 1
ATOM 1487 N N . GLN A 1 195 ? 8.992 0.121 -0.275 1.00 87.06 195 GLN A N 1
ATOM 1488 C CA . GLN A 1 195 ? 9.899 0.823 0.639 1.00 87.06 195 GLN A CA 1
ATOM 1489 C C . GLN A 1 195 ? 10.889 1.744 -0.098 1.00 87.06 195 GLN A C 1
ATOM 1491 O O . GLN A 1 195 ? 11.223 2.825 0.391 1.00 87.06 195 GLN A O 1
ATOM 1496 N N . LEU A 1 196 ? 11.335 1.337 -1.290 1.00 81.50 196 LEU A N 1
ATOM 1497 C CA . LEU A 1 196 ? 12.236 2.104 -2.154 1.00 81.50 196 LEU A CA 1
ATOM 1498 C C . LEU A 1 196 ? 11.526 3.117 -3.070 1.00 81.50 196 LEU A C 1
ATOM 1500 O O . LEU A 1 196 ? 12.212 3.837 -3.796 1.00 81.50 196 LEU A O 1
ATOM 1504 N N . HIS A 1 197 ? 10.190 3.178 -3.051 1.00 82.94 197 HIS A N 1
ATOM 1505 C CA . HIS A 1 197 ? 9.361 4.034 -3.908 1.00 82.94 197 HIS A CA 1
ATOM 1506 C C . HIS A 1 197 ? 9.675 3.886 -5.410 1.00 82.94 197 HIS A C 1
ATOM 1508 O O . HIS A 1 197 ? 9.970 4.858 -6.110 1.00 82.94 197 HIS A O 1
ATOM 1514 N N . ARG A 1 198 ? 9.639 2.648 -5.919 1.00 79.62 198 ARG A N 1
ATOM 1515 C CA . ARG A 1 198 ? 9.926 2.341 -7.331 1.00 79.62 198 ARG A CA 1
ATOM 1516 C C . ARG A 1 198 ? 8.652 1.923 -8.083 1.00 79.62 198 ARG A C 1
ATOM 1518 O O . ARG A 1 198 ? 8.372 0.729 -8.143 1.00 79.62 198 ARG A O 1
ATOM 1525 N N . PRO A 1 199 ? 7.897 2.851 -8.703 1.00 77.62 199 PRO A N 1
ATOM 1526 C CA . PRO A 1 199 ? 6.602 2.546 -9.330 1.00 77.62 199 PRO A CA 1
ATOM 1527 C C . PRO A 1 199 ? 6.702 1.500 -10.447 1.00 77.62 199 PRO A C 1
ATOM 1529 O O . PRO A 1 199 ? 5.932 0.546 -10.458 1.00 77.62 199 PRO A O 1
ATOM 1532 N N . VAL A 1 200 ? 7.721 1.607 -11.307 1.00 75.06 200 VAL A N 1
ATOM 1533 C CA . VAL A 1 200 ? 7.981 0.626 -12.379 1.00 75.06 200 VAL A CA 1
ATOM 1534 C C . VAL A 1 200 ? 8.225 -0.775 -11.807 1.00 75.06 200 VAL A C 1
ATOM 1536 O O . VAL A 1 200 ? 7.848 -1.771 -12.416 1.00 75.06 200 VAL A O 1
ATOM 1539 N N . ALA A 1 201 ? 8.835 -0.870 -10.620 1.00 76.62 201 ALA A N 1
ATOM 1540 C CA . ALA A 1 201 ? 9.081 -2.158 -9.985 1.00 76.62 201 ALA A CA 1
ATOM 1541 C C . ALA A 1 201 ? 7.824 -2.791 -9.426 1.00 76.62 201 ALA A C 1
ATOM 1543 O O . ALA A 1 201 ? 7.633 -3.991 -9.578 1.00 76.62 201 ALA A O 1
ATOM 1544 N N . ILE A 1 202 ? 6.979 -1.976 -8.806 1.00 84.88 202 ILE A N 1
ATOM 1545 C CA . ILE A 1 202 ? 5.704 -2.421 -8.259 1.00 84.88 202 ILE A CA 1
ATOM 1546 C C . ILE A 1 202 ? 4.848 -2.991 -9.396 1.00 84.88 202 ILE A C 1
ATOM 1548 O O . ILE A 1 202 ? 4.403 -4.130 -9.304 1.00 84.88 202 ILE A O 1
ATOM 1552 N N . GLU A 1 203 ? 4.699 -2.252 -10.499 1.00 79.94 203 GLU A N 1
ATOM 1553 C CA . GLU A 1 203 ? 3.901 -2.685 -11.652 1.00 79.94 203 GLU A CA 1
ATOM 1554 C C . GLU A 1 203 ? 4.426 -3.988 -12.271 1.00 79.94 203 GLU A C 1
ATOM 1556 O O . GLU A 1 203 ? 3.657 -4.915 -12.521 1.00 79.94 203 GLU A O 1
ATOM 1561 N N . LEU A 1 204 ? 5.743 -4.105 -12.471 1.00 74.50 204 LEU A N 1
ATOM 1562 C CA . LEU A 1 204 ? 6.336 -5.314 -13.042 1.00 74.50 204 LEU A CA 1
ATOM 1563 C C . LEU A 1 204 ? 6.224 -6.527 -12.119 1.00 74.50 204 LEU A C 1
ATOM 1565 O O . LEU A 1 204 ? 5.920 -7.615 -12.599 1.00 74.50 204 LEU A O 1
ATOM 1569 N N . LEU A 1 205 ? 6.458 -6.369 -10.816 1.00 81.00 205 LEU A N 1
ATOM 1570 C CA . LEU A 1 205 ? 6.310 -7.471 -9.863 1.00 81.00 205 LEU A CA 1
ATOM 1571 C C . LEU A 1 205 ? 4.863 -7.977 -9.846 1.00 81.00 205 LEU A C 1
ATOM 1573 O O . LEU A 1 205 ? 4.632 -9.182 -9.928 1.00 81.00 205 LEU A O 1
ATOM 1577 N N . MET A 1 206 ? 3.894 -7.062 -9.829 1.00 83.94 206 MET A N 1
ATOM 1578 C CA . MET A 1 206 ? 2.471 -7.404 -9.813 1.00 83.94 206 MET A CA 1
ATOM 1579 C C . MET A 1 206 ? 2.000 -8.052 -11.115 1.00 83.94 206 MET A C 1
ATOM 1581 O O . MET A 1 206 ? 1.342 -9.090 -11.080 1.00 83.94 206 MET A O 1
ATOM 1585 N N . LYS A 1 207 ? 2.418 -7.524 -12.273 1.00 79.88 207 LYS A N 1
ATOM 1586 C CA . LYS A 1 207 ? 2.119 -8.118 -13.587 1.00 79.88 207 LYS A CA 1
ATOM 1587 C C . LYS A 1 207 ? 2.610 -9.562 -13.711 1.00 79.88 207 LYS A C 1
ATOM 1589 O O . LYS A 1 207 ? 2.058 -10.334 -14.490 1.00 79.88 207 LYS A O 1
ATOM 1594 N N . ASN A 1 208 ? 3.643 -9.920 -12.955 1.00 75.06 208 ASN A N 1
ATOM 1595 C CA . ASN A 1 208 ? 4.224 -11.253 -12.969 1.00 75.06 208 ASN A CA 1
ATOM 1596 C C . ASN A 1 208 ? 3.818 -12.133 -11.773 1.00 75.06 208 ASN A C 1
ATOM 1598 O O . ASN A 1 208 ? 4.444 -13.166 -11.542 1.00 75.06 208 ASN A O 1
ATOM 1602 N N . GLY A 1 209 ? 2.764 -11.764 -11.040 1.00 79.62 209 GLY A N 1
ATOM 1603 C CA . GLY A 1 209 ? 2.156 -12.628 -10.026 1.00 79.62 209 GLY A CA 1
ATOM 1604 C C . GLY A 1 209 ? 2.751 -12.512 -8.623 1.00 79.62 209 GLY A C 1
ATOM 1605 O O . GLY A 1 209 ? 2.612 -13.449 -7.838 1.00 79.62 209 GLY A O 1
ATOM 1606 N N . ALA A 1 210 ? 3.400 -11.392 -8.288 1.00 86.81 210 ALA A N 1
ATOM 1607 C CA . ALA A 1 210 ? 3.625 -11.053 -6.885 1.00 86.81 210 ALA A CA 1
ATOM 1608 C C . ALA A 1 210 ? 2.272 -10.878 -6.177 1.00 86.81 210 ALA A C 1
ATOM 1610 O O . ALA A 1 210 ? 1.406 -10.145 -6.654 1.00 86.81 210 ALA A O 1
ATOM 1611 N N . ASP A 1 211 ? 2.096 -11.549 -5.044 1.00 89.12 211 ASP A N 1
ATOM 1612 C CA . ASP A 1 211 ? 0.873 -11.496 -4.253 1.00 89.12 211 ASP A CA 1
ATOM 1613 C C . ASP A 1 211 ? 0.804 -10.168 -3.487 1.00 89.12 211 ASP A C 1
ATOM 1615 O O . ASP A 1 211 ? 1.625 -9.868 -2.614 1.00 89.12 211 ASP A O 1
ATOM 1619 N N . ALA A 1 212 ? -0.208 -9.366 -3.817 1.00 91.88 212 ALA A N 1
ATOM 1620 C CA . ALA A 1 212 ? -0.449 -8.063 -3.211 1.00 91.88 212 ALA A CA 1
ATOM 1621 C C . ALA A 1 212 ? -0.873 -8.140 -1.728 1.00 91.88 212 ALA A C 1
ATOM 1623 O O . ALA A 1 212 ? -0.858 -7.119 -1.036 1.00 91.88 212 ALA A O 1
ATOM 1624 N N . ASN A 1 213 ? -1.206 -9.335 -1.231 1.00 92.00 213 ASN A N 1
ATOM 1625 C CA . ASN A 1 213 ? -1.595 -9.605 0.153 1.00 92.00 213 ASN A CA 1
ATOM 1626 C C . ASN A 1 213 ? -0.524 -10.369 0.946 1.00 92.00 213 ASN A C 1
ATOM 1628 O O . ASN A 1 213 ? -0.693 -10.582 2.151 1.00 92.00 213 ASN A O 1
ATOM 1632 N N . GLN A 1 214 ? 0.590 -10.755 0.317 1.00 91.44 214 GLN A N 1
ATOM 1633 C CA . GLN A 1 214 ? 1.649 -11.491 0.997 1.00 91.44 214 GLN A CA 1
ATOM 1634 C C . GLN A 1 214 ? 2.324 -10.614 2.054 1.00 91.44 214 GLN A C 1
ATOM 1636 O O . GLN A 1 214 ? 2.973 -9.609 1.748 1.00 91.44 214 GLN A O 1
ATOM 1641 N N . LYS A 1 215 ? 2.209 -11.041 3.314 1.00 91.19 215 LYS A N 1
ATOM 1642 C CA . LYS A 1 215 ? 2.897 -10.416 4.444 1.00 91.19 215 LYS A CA 1
ATOM 1643 C C . LYS A 1 215 ? 4.400 -10.643 4.336 1.00 91.19 215 LYS A C 1
ATOM 1645 O O . LYS A 1 215 ? 4.858 -11.743 4.012 1.00 91.19 215 LYS A O 1
ATOM 1650 N N . ASP A 1 216 ? 5.152 -9.599 4.651 1.00 90.56 216 ASP A N 1
ATOM 1651 C CA . ASP A 1 216 ? 6.583 -9.707 4.888 1.00 90.56 216 ASP A CA 1
ATOM 1652 C C . ASP A 1 216 ? 6.874 -10.378 6.248 1.00 90.56 216 ASP A C 1
ATOM 1654 O O . ASP A 1 216 ? 5.962 -10.694 7.018 1.00 90.56 216 ASP A O 1
ATOM 1658 N N . ALA A 1 217 ? 8.143 -10.630 6.568 1.00 90.75 217 ALA A N 1
ATOM 1659 C CA . ALA A 1 217 ? 8.531 -11.284 7.822 1.00 90.75 217 ALA A CA 1
ATOM 1660 C C . ALA A 1 217 ? 8.230 -10.440 9.076 1.00 90.75 217 ALA A C 1
ATOM 1662 O O . ALA A 1 217 ? 8.328 -10.952 10.190 1.00 90.75 217 ALA A O 1
ATOM 1663 N N . PHE A 1 218 ? 7.867 -9.165 8.908 1.00 88.31 218 PHE A N 1
ATOM 1664 C CA . PHE A 1 218 ? 7.421 -8.276 9.980 1.00 88.31 218 PHE A CA 1
ATOM 1665 C C . PHE A 1 218 ? 5.890 -8.253 10.115 1.00 88.31 218 PHE A C 1
ATOM 1667 O O . PHE A 1 218 ? 5.366 -7.585 11.005 1.00 88.31 218 PHE A O 1
ATOM 1674 N N . GLY A 1 219 ? 5.166 -8.979 9.257 1.00 89.06 219 GLY A N 1
ATOM 1675 C CA . GLY A 1 219 ? 3.706 -8.991 9.217 1.00 89.06 219 GLY A CA 1
ATOM 1676 C C . GLY A 1 219 ? 3.093 -7.821 8.443 1.00 89.06 219 GLY A C 1
ATOM 1677 O O . GLY A 1 219 ? 1.878 -7.632 8.501 1.00 89.06 219 GLY A O 1
ATOM 1678 N N . THR A 1 220 ? 3.899 -7.042 7.719 1.00 88.62 220 THR A N 1
ATOM 1679 C CA . THR A 1 220 ? 3.446 -5.859 6.978 1.00 88.62 220 THR A CA 1
ATOM 1680 C C . THR A 1 220 ? 2.885 -6.268 5.621 1.00 88.62 220 THR A C 1
ATOM 1682 O O . THR A 1 220 ? 3.547 -6.979 4.862 1.00 88.62 220 THR A O 1
ATOM 1685 N N . LEU A 1 221 ? 1.681 -5.793 5.286 1.00 91.69 221 LEU A N 1
ATOM 1686 C CA . LEU A 1 221 ? 1.106 -5.978 3.951 1.00 91.69 221 LEU A CA 1
ATOM 1687 C C . LEU A 1 221 ? 1.619 -4.904 2.973 1.00 91.69 221 LEU A C 1
ATOM 1689 O O . LEU A 1 221 ? 1.798 -3.750 3.378 1.00 91.69 221 LEU A O 1
ATOM 1693 N N . PRO A 1 222 ? 1.763 -5.212 1.671 1.00 93.06 222 PRO A N 1
ATOM 1694 C CA . PRO A 1 222 ? 2.094 -4.230 0.635 1.00 93.06 222 PRO A CA 1
ATOM 1695 C C . PRO A 1 222 ? 1.210 -2.974 0.681 1.00 93.06 222 PRO A C 1
ATOM 1697 O O . PRO A 1 222 ? 1.704 -1.844 0.638 1.00 93.06 222 PRO A O 1
ATOM 1700 N N . LEU A 1 223 ? -0.100 -3.158 0.869 1.00 90.56 223 LEU A N 1
ATOM 1701 C CA . LEU A 1 223 ? -1.066 -2.063 0.941 1.00 90.56 223 LEU A CA 1
ATOM 1702 C C . LEU A 1 223 ? -0.816 -1.110 2.130 1.00 90.56 223 LEU A C 1
ATOM 1704 O O . LEU A 1 223 ? -1.054 0.093 2.003 1.00 90.56 223 LEU A O 1
ATOM 1708 N N . MET A 1 224 ? -0.244 -1.593 3.242 1.00 87.38 224 MET A N 1
ATOM 1709 C CA . MET A 1 224 ? 0.103 -0.750 4.397 1.00 87.38 224 MET A CA 1
ATOM 1710 C C . MET A 1 224 ? 1.172 0.296 4.059 1.00 87.38 224 MET A C 1
ATOM 1712 O O . MET A 1 224 ? 1.042 1.444 4.481 1.00 87.38 224 MET A O 1
ATOM 1716 N N . PHE A 1 225 ? 2.189 -0.051 3.259 1.00 87.81 225 PHE A N 1
ATOM 1717 C CA . PHE A 1 225 ? 3.221 0.908 2.835 1.00 87.81 225 PHE A CA 1
ATOM 1718 C C . PHE A 1 225 ? 2.628 2.047 2.004 1.00 87.81 225 PHE A C 1
ATOM 1720 O O . PHE A 1 225 ? 2.936 3.220 2.230 1.00 87.81 225 PHE A O 1
ATOM 1727 N N . ALA A 1 226 ? 1.762 1.704 1.047 1.00 88.31 226 ALA A N 1
ATOM 1728 C CA . ALA A 1 226 ? 1.137 2.686 0.171 1.00 88.31 226 ALA A CA 1
ATOM 1729 C C . ALA A 1 226 ? 0.198 3.623 0.953 1.00 88.31 226 ALA A C 1
ATOM 1731 O O . ALA A 1 226 ? 0.197 4.834 0.717 1.00 88.31 226 ALA A O 1
ATOM 1732 N N . ILE A 1 227 ? -0.544 3.085 1.930 1.00 84.94 227 ILE A N 1
ATOM 1733 C CA . ILE A 1 227 ? -1.414 3.859 2.825 1.00 84.94 227 ILE A CA 1
ATOM 1734 C C . ILE A 1 227 ? -0.607 4.791 3.730 1.00 84.94 227 ILE A C 1
ATOM 1736 O O . ILE A 1 227 ? -0.943 5.975 3.825 1.00 84.94 227 ILE A O 1
ATOM 1740 N N . ASP A 1 228 ? 0.460 4.292 4.364 1.00 82.19 228 ASP A N 1
ATOM 1741 C CA . ASP A 1 228 ? 1.278 5.075 5.298 1.00 82.19 228 ASP A CA 1
ATOM 1742 C C . ASP A 1 228 ? 1.917 6.298 4.624 1.00 82.19 228 ASP A C 1
ATOM 1744 O O . ASP A 1 228 ? 1.998 7.379 5.211 1.00 82.19 228 ASP A O 1
ATOM 1748 N N . ARG A 1 229 ? 2.304 6.147 3.352 1.00 83.94 229 ARG A N 1
ATOM 1749 C CA . ARG A 1 229 ? 2.889 7.216 2.531 1.00 83.94 229 ARG A CA 1
ATOM 1750 C C . ARG A 1 229 ? 1.869 8.020 1.718 1.00 83.94 229 ARG A C 1
ATOM 1752 O O . ARG A 1 229 ? 2.270 8.957 1.031 1.00 83.94 229 ARG A O 1
ATOM 1759 N N . ALA A 1 230 ? 0.579 7.686 1.803 1.00 84.44 230 ALA A N 1
ATOM 1760 C CA . ALA A 1 230 ? -0.509 8.301 1.037 1.00 84.44 230 ALA A CA 1
ATOM 1761 C C . ALA A 1 230 ? -0.302 8.274 -0.495 1.00 84.44 230 ALA A C 1
ATOM 1763 O O . ALA A 1 230 ? -0.639 9.223 -1.207 1.00 84.44 230 ALA A O 1
ATOM 1764 N N . TRP A 1 231 ? 0.249 7.181 -1.028 1.00 86.88 231 TRP A N 1
ATOM 1765 C CA . TRP A 1 231 ? 0.470 7.003 -2.466 1.00 86.88 231 TRP A CA 1
ATOM 1766 C C . TRP A 1 231 ? -0.796 6.508 -3.164 1.00 86.88 231 TRP A C 1
ATOM 1768 O O . TRP A 1 231 ? -0.953 5.320 -3.426 1.00 86.88 231 TRP A O 1
ATOM 1778 N N . LEU A 1 232 ? -1.706 7.435 -3.463 1.00 85.44 232 LEU A N 1
ATOM 1779 C CA . LEU A 1 232 ? -3.050 7.138 -3.976 1.00 85.44 232 LEU A CA 1
ATOM 1780 C C . LEU A 1 232 ? -3.059 6.286 -5.256 1.00 85.44 232 LEU A C 1
ATOM 1782 O O . LEU A 1 232 ? -3.879 5.378 -5.369 1.00 85.44 232 LEU A O 1
ATOM 1786 N N . GLU A 1 233 ? -2.142 6.543 -6.192 1.00 86.25 233 GLU A N 1
ATOM 1787 C CA . GLU A 1 233 ? -2.037 5.747 -7.425 1.00 86.25 233 GLU A CA 1
ATOM 1788 C C . GLU A 1 233 ? -1.504 4.336 -7.155 1.00 86.25 233 GLU A C 1
ATOM 1790 O O . GLU A 1 233 ? -2.019 3.366 -7.698 1.00 86.25 233 GLU A O 1
ATOM 1795 N N . THR A 1 234 ? -0.537 4.191 -6.246 1.00 87.94 234 THR A N 1
ATOM 1796 C CA . THR A 1 234 ? -0.037 2.875 -5.827 1.00 87.94 234 THR A CA 1
ATOM 1797 C C . THR A 1 234 ? -1.109 2.077 -5.088 1.00 87.94 234 THR A C 1
ATOM 1799 O O . THR A 1 234 ? -1.198 0.868 -5.268 1.00 87.94 234 THR A O 1
ATOM 1802 N N . ILE A 1 235 ? -1.944 2.741 -4.280 1.00 88.31 235 ILE A N 1
ATOM 1803 C CA . ILE A 1 235 ? -3.085 2.103 -3.615 1.00 88.31 235 ILE A CA 1
ATOM 1804 C C . ILE A 1 235 ? -4.063 1.559 -4.656 1.00 88.31 235 ILE A C 1
ATOM 1806 O O . ILE A 1 235 ? -4.422 0.390 -4.579 1.00 88.31 235 ILE A O 1
ATOM 1810 N N . ARG A 1 236 ? -4.453 2.368 -5.650 1.00 87.19 236 ARG A N 1
ATOM 1811 C CA . ARG A 1 236 ? -5.315 1.905 -6.748 1.00 87.19 236 ARG A CA 1
ATOM 1812 C C . ARG A 1 236 ? -4.712 0.717 -7.481 1.00 87.19 236 ARG A C 1
ATOM 1814 O O . ARG A 1 236 ? -5.373 -0.301 -7.607 1.00 87.19 236 ARG A O 1
ATOM 1821 N N . LEU A 1 237 ? -3.443 0.827 -7.874 1.00 88.44 237 LEU A N 1
ATOM 1822 C CA . LEU A 1 237 ? -2.732 -0.242 -8.565 1.00 88.44 237 LEU A CA 1
ATOM 1823 C C . LEU A 1 237 ? -2.783 -1.555 -7.768 1.00 88.44 237 LEU A C 1
ATOM 1825 O O . LEU A 1 237 ? -3.087 -2.595 -8.342 1.00 88.44 237 LEU A O 1
ATOM 1829 N N . LEU A 1 238 ? -2.508 -1.506 -6.458 1.00 90.81 238 LEU A N 1
ATOM 1830 C CA . LEU A 1 238 ? -2.570 -2.665 -5.559 1.00 90.81 238 LEU A CA 1
ATOM 1831 C C . LEU A 1 238 ? -3.978 -3.271 -5.504 1.00 90.81 238 LEU A C 1
ATOM 1833 O O . LEU A 1 238 ? -4.114 -4.485 -5.637 1.00 90.81 238 LEU A O 1
ATOM 1837 N N . LEU A 1 239 ? -5.016 -2.443 -5.357 1.00 88.38 239 LEU A N 1
ATOM 1838 C CA . LEU A 1 239 ? -6.411 -2.901 -5.345 1.00 88.38 239 LEU A CA 1
ATOM 1839 C C . LEU A 1 239 ? -6.810 -3.550 -6.681 1.00 88.38 239 LEU A C 1
ATOM 1841 O O . LEU A 1 239 ? -7.426 -4.613 -6.681 1.00 88.38 239 LEU A O 1
ATOM 1845 N N . ASP A 1 240 ? -6.387 -2.974 -7.809 1.00 87.81 240 ASP A N 1
ATOM 1846 C CA . ASP A 1 240 ? -6.650 -3.514 -9.151 1.00 87.81 240 ASP A CA 1
ATOM 1847 C C . ASP A 1 240 ? -6.012 -4.901 -9.363 1.00 87.81 240 ASP A C 1
ATOM 1849 O O . ASP A 1 240 ? -6.496 -5.691 -10.172 1.00 87.81 240 ASP A O 1
ATOM 1853 N N . HIS A 1 241 ? -4.950 -5.223 -8.615 1.00 88.06 241 HIS A N 1
ATOM 1854 C CA . HIS A 1 241 ? -4.290 -6.536 -8.628 1.00 88.06 241 HIS A CA 1
ATOM 1855 C C . HIS A 1 241 ? -4.701 -7.423 -7.440 1.00 88.06 241 HIS A C 1
ATOM 1857 O O . HIS A 1 241 ? -3.989 -8.363 -7.087 1.00 88.06 241 HIS A O 1
ATOM 1863 N N . GLY A 1 242 ? -5.857 -7.152 -6.828 1.00 88.25 242 GLY A N 1
ATOM 1864 C CA . GLY A 1 242 ? -6.458 -8.026 -5.822 1.00 88.25 242 GLY A CA 1
ATOM 1865 C C . GLY A 1 242 ? -5.939 -7.832 -4.398 1.00 88.25 242 GLY A C 1
ATOM 1866 O O . GLY A 1 242 ? -6.149 -8.713 -3.562 1.00 88.25 242 GLY A O 1
ATOM 1867 N N . ALA A 1 243 ? -5.284 -6.707 -4.087 1.00 90.62 243 ALA A N 1
ATOM 1868 C CA . ALA A 1 243 ? -5.063 -6.337 -2.692 1.00 90.62 243 ALA A CA 1
ATOM 1869 C C . ALA A 1 243 ? -6.413 -6.129 -1.994 1.00 90.62 243 ALA A C 1
ATOM 1871 O O . ALA A 1 243 ? -7.288 -5.442 -2.523 1.00 90.62 243 ALA A O 1
ATOM 1872 N N . VAL A 1 244 ? -6.573 -6.685 -0.797 1.00 87.00 244 VAL A N 1
ATOM 1873 C CA . VAL A 1 244 ? -7.795 -6.536 0.001 1.00 87.00 244 VAL A CA 1
ATOM 1874 C C . VAL A 1 244 ? -7.523 -5.768 1.285 1.00 87.00 244 VAL A C 1
ATOM 1876 O O . VAL A 1 244 ? -6.417 -5.773 1.831 1.00 87.00 244 VAL A O 1
ATOM 1879 N N . PHE A 1 245 ? -8.556 -5.095 1.785 1.00 86.00 245 PHE A N 1
ATOM 1880 C CA . PHE A 1 245 ? -8.504 -4.481 3.101 1.00 86.00 245 PHE A CA 1
ATOM 1881 C C . PHE A 1 245 ? -8.686 -5.555 4.168 1.00 86.00 245 PHE A C 1
ATOM 1883 O O . PHE A 1 245 ? -9.742 -6.168 4.271 1.00 86.00 245 PHE A O 1
ATOM 1890 N N . THR A 1 246 ? -7.648 -5.777 4.967 1.00 86.25 246 THR A N 1
ATOM 1891 C CA . THR A 1 246 ? -7.711 -6.667 6.127 1.00 86.25 246 THR A CA 1
ATOM 1892 C C . THR A 1 246 ? -7.988 -5.864 7.403 1.00 86.25 246 THR A C 1
ATOM 1894 O O . THR A 1 246 ? -7.715 -4.655 7.434 1.00 86.25 246 THR A O 1
ATOM 1897 N N . PRO A 1 247 ? -8.472 -6.501 8.486 1.00 82.06 247 PRO A N 1
ATOM 1898 C CA . PRO A 1 247 ? -8.672 -5.847 9.781 1.00 82.06 247 PRO A CA 1
ATOM 1899 C C . PRO A 1 247 ? -7.472 -5.014 10.248 1.00 82.06 247 PRO A C 1
ATOM 1901 O O . PRO A 1 247 ? -7.632 -3.886 10.717 1.00 82.06 247 PRO A O 1
ATOM 1904 N N . GLU A 1 248 ? -6.252 -5.522 10.060 1.00 81.12 248 GLU A N 1
ATOM 1905 C CA . GLU A 1 248 ? -5.021 -4.839 10.461 1.00 81.12 248 GLU A CA 1
ATOM 1906 C C . GLU A 1 248 ? -4.799 -3.534 9.684 1.00 81.12 248 GLU A C 1
ATOM 1908 O O . GLU A 1 248 ? -4.291 -2.560 10.239 1.00 81.12 248 GLU A O 1
ATOM 1913 N N . ILE A 1 249 ? -5.212 -3.484 8.414 1.00 81.62 249 ILE A N 1
ATOM 1914 C CA . ILE A 1 249 ? -5.157 -2.271 7.592 1.00 81.62 249 ILE A CA 1
ATOM 1915 C C . ILE A 1 249 ? -6.242 -1.285 8.042 1.00 81.62 249 ILE A C 1
ATOM 1917 O O . ILE A 1 249 ? -5.955 -0.104 8.265 1.00 81.62 249 ILE A O 1
ATOM 1921 N N . CYS A 1 250 ? -7.474 -1.773 8.216 1.00 80.75 250 CYS A N 1
ATOM 1922 C CA . CYS A 1 250 ? -8.640 -0.967 8.585 1.00 80.75 250 CYS A CA 1
ATOM 1923 C C . CYS A 1 250 ? -8.454 -0.273 9.948 1.00 80.75 250 CYS A C 1
ATOM 1925 O O . CYS A 1 250 ? -8.836 0.882 10.099 1.00 80.75 250 CYS A O 1
ATOM 1927 N N . ILE A 1 251 ? -7.775 -0.888 10.921 1.00 72.69 251 ILE A N 1
ATOM 1928 C CA . ILE A 1 251 ? -7.513 -0.250 12.228 1.00 72.69 251 ILE A CA 1
ATOM 1929 C C . ILE A 1 251 ? -6.495 0.904 12.131 1.00 72.69 251 ILE A C 1
ATOM 1931 O O . ILE A 1 25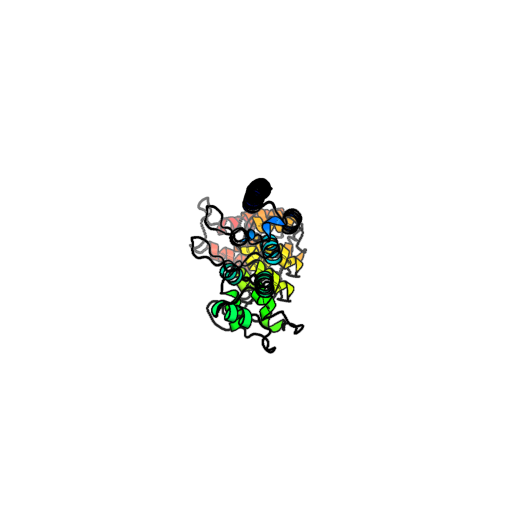1 ? -6.569 1.868 12.899 1.00 72.69 251 ILE A O 1
ATOM 1935 N N . VAL A 1 252 ? -5.522 0.828 11.217 1.00 68.88 252 VAL A N 1
ATOM 1936 C CA . VAL A 1 252 ? -4.428 1.817 11.111 1.00 68.88 252 VAL A CA 1
ATOM 1937 C C . VAL A 1 252 ? -4.814 3.005 10.219 1.00 68.88 252 VAL A C 1
ATOM 1939 O O . VAL A 1 252 ? -4.388 4.137 10.479 1.00 68.88 252 VAL A O 1
ATOM 1942 N N . LEU A 1 253 ? -5.663 2.761 9.216 1.00 71.62 253 LEU A N 1
ATOM 1943 C CA . LEU A 1 253 ? -6.151 3.721 8.216 1.00 71.62 253 LEU A CA 1
ATOM 1944 C C . LEU A 1 253 ? -6.674 5.070 8.759 1.00 71.62 253 LEU A C 1
ATOM 1946 O O . LEU A 1 253 ? -6.269 6.102 8.214 1.00 71.62 253 LEU A O 1
ATOM 1950 N N . PRO A 1 254 ? -7.508 5.123 9.820 1.00 60.28 254 PRO A N 1
ATOM 1951 C CA . PRO A 1 254 ? -8.105 6.370 10.314 1.00 60.28 254 PRO A CA 1
ATOM 1952 C C . PRO A 1 254 ? -7.082 7.438 10.729 1.00 60.28 254 PRO A C 1
ATOM 1954 O O . PRO A 1 254 ? -7.375 8.626 10.728 1.00 60.28 254 PRO A O 1
ATOM 1957 N N . ASN A 1 255 ? -5.832 7.059 11.017 1.00 66.50 255 ASN A N 1
ATOM 1958 C CA . ASN A 1 255 ? -4.782 8.022 11.365 1.00 66.50 255 ASN A CA 1
ATOM 1959 C C . ASN A 1 255 ? -4.228 8.806 10.152 1.00 66.50 255 ASN A C 1
ATOM 1961 O O . ASN A 1 255 ? -3.361 9.667 10.321 1.00 66.50 255 ASN A O 1
ATOM 1965 N N . ARG A 1 256 ? -4.708 8.532 8.929 1.00 70.50 256 ARG A N 1
ATOM 1966 C CA . ARG A 1 256 ? -4.293 9.185 7.675 1.00 70.50 256 ARG A CA 1
ATOM 1967 C C . ARG A 1 256 ? -5.500 9.793 6.947 1.00 70.50 256 ARG A C 1
ATOM 1969 O O . ARG A 1 256 ? -5.929 9.295 5.909 1.00 70.50 256 ARG A O 1
ATOM 1976 N N . MET A 1 257 ? -5.996 10.919 7.471 1.00 65.81 257 MET A N 1
ATOM 1977 C CA . MET A 1 257 ? -7.184 11.659 6.993 1.00 65.81 257 MET A CA 1
ATOM 1978 C C . MET A 1 257 ? -7.309 11.766 5.462 1.00 65.81 257 MET A C 1
ATOM 1980 O O . MET A 1 257 ? -8.377 11.517 4.911 1.00 65.81 257 MET A O 1
ATOM 1984 N N . GLY A 1 258 ? -6.223 12.121 4.762 1.00 72.38 258 GLY A N 1
ATOM 1985 C CA . GLY A 1 258 ? -6.240 12.306 3.304 1.00 72.38 258 GLY A CA 1
ATOM 1986 C C . GLY A 1 258 ? -6.483 11.009 2.526 1.00 72.38 258 GLY A C 1
ATOM 1987 O O . GLY A 1 258 ? -7.336 10.971 1.640 1.00 72.38 258 GLY A O 1
ATOM 1988 N N . THR A 1 259 ? -5.775 9.936 2.887 1.00 75.44 259 THR A N 1
ATOM 1989 C CA . THR A 1 259 ? -5.934 8.610 2.270 1.00 75.44 259 THR A CA 1
ATOM 1990 C C . THR A 1 259 ? -7.303 8.019 2.596 1.00 75.44 259 THR A C 1
ATOM 1992 O O . THR A 1 259 ? -7.980 7.494 1.717 1.00 75.44 259 THR A O 1
ATOM 1995 N N . PHE A 1 260 ? -7.736 8.160 3.848 1.00 76.62 260 PHE A N 1
ATOM 1996 C CA . PHE A 1 260 ? -9.027 7.681 4.326 1.00 76.62 260 PHE A CA 1
ATOM 1997 C C . PHE A 1 260 ? -10.205 8.333 3.582 1.00 76.62 260 PHE A C 1
ATOM 1999 O O . PHE A 1 260 ? -11.066 7.631 3.050 1.00 76.62 260 PHE A O 1
ATOM 2006 N N . TYR A 1 261 ? -10.205 9.666 3.453 1.00 77.19 261 TYR A N 1
ATOM 2007 C CA . TYR A 1 261 ? -11.251 10.392 2.726 1.00 77.19 261 TYR A CA 1
ATOM 2008 C C . TYR A 1 261 ? -11.294 10.015 1.243 1.00 77.19 261 TYR A C 1
ATOM 2010 O O . TYR A 1 261 ? -12.366 9.846 0.659 1.00 77.19 261 TYR A O 1
ATOM 2018 N N . TYR A 1 262 ? -10.117 9.862 0.632 1.00 77.19 262 TYR A N 1
ATOM 2019 C CA . TYR A 1 262 ? -10.014 9.415 -0.747 1.00 77.19 262 TYR A CA 1
ATOM 2020 C C . TYR A 1 262 ? -10.646 8.033 -0.930 1.00 77.19 262 TYR A C 1
ATOM 2022 O O . TYR A 1 262 ? -11.495 7.873 -1.800 1.00 77.19 262 TYR A O 1
ATOM 2030 N N . LEU A 1 263 ? -10.299 7.058 -0.090 1.00 79.00 263 LEU A N 1
ATOM 2031 C CA . LEU A 1 263 ? -10.820 5.697 -0.209 1.00 79.00 263 LEU A CA 1
ATOM 2032 C C . LEU A 1 263 ? -12.331 5.608 0.054 1.00 79.00 263 LEU A C 1
ATOM 2034 O O . LEU A 1 263 ? -13.027 4.903 -0.676 1.00 79.00 263 LEU A O 1
ATOM 2038 N N . LEU A 1 264 ? -12.858 6.376 1.017 1.00 78.38 264 LEU A N 1
ATOM 2039 C CA . LEU A 1 264 ? -14.304 6.457 1.260 1.00 78.38 264 LEU A CA 1
ATOM 2040 C C . LEU A 1 264 ? -15.061 6.983 0.037 1.00 78.38 264 LEU A C 1
ATOM 2042 O O . LEU A 1 264 ? -16.126 6.469 -0.301 1.00 78.38 264 LEU A O 1
ATOM 2046 N N . LYS A 1 265 ? -14.500 7.980 -0.661 1.00 78.75 265 LYS A N 1
ATOM 2047 C CA . LYS A 1 265 ? -15.102 8.546 -1.876 1.00 78.75 265 LYS A CA 1
ATOM 2048 C C . LYS A 1 265 ? -15.247 7.513 -2.997 1.00 78.75 265 LYS A C 1
ATOM 2050 O O . LYS A 1 265 ? -16.207 7.594 -3.757 1.00 78.75 265 LYS A O 1
ATOM 2055 N N . TYR A 1 266 ? -14.309 6.575 -3.111 1.00 75.31 266 TYR A N 1
ATOM 2056 C CA . TYR A 1 266 ? -14.343 5.523 -4.134 1.00 75.31 266 TYR A CA 1
ATOM 2057 C C . TYR A 1 266 ? -15.035 4.235 -3.664 1.00 75.31 266 TYR A C 1
ATOM 2059 O O . TYR A 1 266 ? -15.065 3.275 -4.426 1.00 75.31 266 TYR A O 1
ATOM 2067 N N . GLN A 1 267 ? -15.607 4.218 -2.451 1.00 73.44 267 GLN A N 1
ATOM 2068 C CA . GLN A 1 267 ? -16.330 3.072 -1.880 1.00 73.44 267 GLN A CA 1
ATOM 2069 C C . GLN A 1 267 ? -15.549 1.749 -1.968 1.00 73.44 267 GLN A C 1
ATOM 2071 O O . GLN A 1 267 ? -16.123 0.687 -2.178 1.00 73.44 267 GLN A O 1
ATOM 2076 N N . CYS A 1 268 ? -14.227 1.796 -1.779 1.00 72.94 268 CYS A N 1
ATOM 2077 C CA . CYS A 1 268 ? -13.363 0.612 -1.855 1.00 72.94 268 CYS A CA 1
ATOM 2078 C C . CYS A 1 268 ? -13.444 -0.292 -0.608 1.00 72.94 268 CYS A C 1
ATOM 2080 O O . CYS A 1 268 ? -12.529 -1.077 -0.373 1.00 72.94 268 CYS A O 1
ATOM 2082 N N . PHE A 1 269 ? -14.484 -0.154 0.215 1.00 75.94 269 PHE A N 1
ATOM 2083 C CA . PHE A 1 269 ? -14.610 -0.822 1.506 1.00 75.94 269 PHE A CA 1
ATOM 2084 C C . PHE A 1 269 ? -15.901 -1.621 1.575 1.00 75.94 269 PHE A C 1
ATOM 2086 O O . PHE A 1 269 ? -16.955 -1.154 1.143 1.00 75.94 269 PHE A O 1
ATOM 2093 N N . ASP A 1 270 ? -15.812 -2.796 2.182 1.00 83.75 270 ASP A N 1
ATOM 2094 C CA . ASP A 1 270 ? -16.970 -3.532 2.652 1.00 83.75 270 ASP A CA 1
ATOM 2095 C C . ASP A 1 270 ? -17.405 -3.047 4.046 1.00 83.75 270 ASP A C 1
ATOM 2097 O O . ASP A 1 270 ? -16.753 -2.226 4.707 1.00 83.75 270 ASP A O 1
ATOM 2101 N N . GLN A 1 271 ? -18.554 -3.555 4.491 1.00 87.25 271 GLN A N 1
ATOM 2102 C CA . GLN A 1 271 ? -19.110 -3.229 5.801 1.00 87.25 271 GLN A CA 1
ATOM 2103 C C . GLN A 1 271 ? -18.158 -3.628 6.936 1.00 87.25 271 GLN A C 1
ATOM 2105 O O . GLN A 1 271 ? -18.045 -2.918 7.935 1.00 87.25 271 GLN A O 1
ATOM 2110 N N . GLU A 1 272 ? -17.457 -4.751 6.782 1.00 87.56 272 GLU A N 1
ATOM 2111 C CA . GLU A 1 272 ? -16.535 -5.238 7.798 1.00 87.56 272 GLU A CA 1
ATOM 2112 C C . GLU A 1 272 ? -15.354 -4.276 7.976 1.00 87.56 272 GLU A C 1
ATOM 2114 O O . GLU A 1 272 ? -15.033 -3.903 9.107 1.00 87.56 272 GLU A O 1
ATOM 2119 N N . CYS A 1 273 ? -14.761 -3.772 6.889 1.00 87.19 273 CYS A N 1
ATOM 2120 C CA . CYS A 1 273 ? -13.692 -2.786 6.992 1.00 87.19 273 CYS A CA 1
ATOM 2121 C C . CYS A 1 273 ? -14.183 -1.454 7.573 1.00 87.19 273 CYS A C 1
ATOM 2123 O O . CYS A 1 273 ? -13.465 -0.854 8.374 1.00 87.19 273 CYS A O 1
ATOM 2125 N N . LEU A 1 274 ? -15.403 -1.000 7.249 1.00 88.75 274 LEU A N 1
ATOM 2126 C CA . LEU A 1 274 ? -16.009 0.175 7.899 1.00 88.75 274 LEU A CA 1
ATOM 2127 C C . LEU A 1 274 ? -16.094 0.002 9.419 1.00 88.75 274 LEU A C 1
ATOM 2129 O O . LEU A 1 274 ? -15.731 0.911 10.172 1.00 88.75 274 LEU A O 1
ATOM 2133 N N . ASN A 1 275 ? -16.496 -1.183 9.870 1.00 91.25 275 ASN A N 1
ATOM 2134 C CA . ASN A 1 275 ? -16.587 -1.508 11.286 1.00 91.25 275 ASN A CA 1
ATOM 2135 C C . ASN A 1 275 ? -15.197 -1.575 11.949 1.00 91.25 275 ASN A C 1
ATOM 2137 O O . ASN A 1 275 ? -14.987 -0.992 13.015 1.00 91.25 275 ASN A O 1
ATOM 2141 N N . TRP A 1 276 ? -14.209 -2.205 11.306 1.00 89.69 276 TRP A N 1
ATOM 2142 C CA . TRP A 1 276 ? -12.824 -2.228 11.794 1.00 89.69 276 TRP A CA 1
ATOM 2143 C C . TRP A 1 276 ? -12.181 -0.834 11.832 1.00 89.69 276 TRP A C 1
ATOM 2145 O O . TRP A 1 276 ? -11.460 -0.514 12.782 1.00 89.69 276 TRP A O 1
ATOM 2155 N N . MET A 1 277 ? -12.481 0.025 10.854 1.00 88.88 277 MET A N 1
ATOM 2156 C CA . MET A 1 277 ? -12.072 1.432 10.866 1.00 88.88 277 MET A CA 1
ATOM 2157 C C . MET A 1 277 ? -12.704 2.184 12.039 1.00 88.88 277 MET A C 1
ATOM 2159 O O . MET A 1 277 ? -12.018 2.973 12.691 1.00 88.88 277 MET A O 1
ATOM 2163 N N . LEU A 1 278 ? -13.972 1.910 12.370 1.00 91.00 278 LEU A N 1
ATOM 2164 C CA . LEU A 1 278 ? -14.643 2.528 13.518 1.00 91.00 278 LEU A CA 1
ATOM 2165 C C . LEU A 1 278 ? -13.993 2.110 14.841 1.00 91.00 278 LEU A C 1
ATOM 2167 O O . LEU A 1 278 ? -13.775 2.957 15.709 1.00 91.00 278 LEU A O 1
ATOM 2171 N N . LEU A 1 279 ? -13.596 0.841 14.972 1.00 90.06 279 LEU A N 1
ATOM 2172 C CA . LEU A 1 279 ? -12.841 0.359 16.132 1.00 90.06 279 LEU A CA 1
ATOM 2173 C C . LEU A 1 279 ? -11.475 1.051 16.282 1.00 90.06 279 LEU A C 1
ATOM 2175 O O . LEU A 1 279 ? -11.041 1.293 17.412 1.00 90.06 279 LEU A O 1
ATOM 2179 N N . GLY A 1 280 ? -10.795 1.353 15.171 1.00 85.56 280 GLY A N 1
ATOM 2180 C CA . GLY A 1 280 ? -9.472 1.990 15.142 1.00 85.56 280 GLY A CA 1
ATOM 2181 C C . GLY A 1 280 ? -9.477 3.523 15.194 1.00 85.56 280 GLY A C 1
ATOM 2182 O O . GLY A 1 280 ? -8.424 4.132 15.414 1.00 85.56 280 GLY A O 1
ATOM 2183 N N . ALA A 1 281 ? -10.636 4.159 15.011 1.00 87.19 281 ALA A N 1
ATOM 2184 C CA . ALA A 1 281 ? -10.767 5.605 14.874 1.00 87.19 281 ALA A CA 1
ATOM 2185 C C . ALA A 1 281 ? -10.263 6.356 16.116 1.00 87.19 281 ALA A C 1
ATOM 2187 O O . ALA A 1 281 ? -10.818 6.257 17.216 1.00 87.19 281 ALA A O 1
ATOM 2188 N N . ARG A 1 282 ? -9.195 7.148 15.946 1.00 81.44 282 ARG A N 1
ATOM 2189 C CA . ARG A 1 282 ? -8.580 7.888 17.058 1.00 81.44 282 ARG A CA 1
ATOM 2190 C C . ARG A 1 282 ? -9.133 9.290 17.251 1.00 81.44 282 ARG A C 1
ATOM 2192 O O . ARG A 1 282 ? -9.026 9.821 18.355 1.00 81.44 282 ARG A O 1
ATOM 2199 N N . ASN A 1 283 ? -9.708 9.878 16.209 1.00 83.94 283 ASN A N 1
ATOM 2200 C CA . ASN A 1 283 ? -10.248 11.225 16.235 1.00 83.94 283 ASN A CA 1
ATOM 2201 C C . ASN A 1 283 ? -11.770 11.208 16.059 1.00 83.94 283 ASN A C 1
ATOM 2203 O O . ASN A 1 283 ? -12.330 10.389 15.335 1.00 83.94 283 ASN A O 1
ATOM 2207 N N . HIS A 1 284 ? -12.437 12.171 16.683 1.00 86.38 284 HIS A N 1
ATOM 2208 C CA . HIS A 1 284 ? -13.884 12.314 16.639 1.00 86.38 284 HIS A CA 1
ATOM 2209 C C . HIS A 1 284 ? -14.434 12.582 15.230 1.00 86.38 284 HIS A C 1
ATOM 2211 O O . HIS A 1 284 ? -15.555 12.178 14.932 1.00 86.38 284 HIS A O 1
ATOM 2217 N N . TYR A 1 285 ? -13.661 13.237 14.357 1.00 87.56 285 TYR A N 1
ATOM 2218 C CA . TYR A 1 285 ? -14.060 13.447 12.961 1.00 87.56 285 TYR A CA 1
ATOM 2219 C C . TYR A 1 285 ? -14.172 12.130 12.186 1.00 87.56 285 TYR A C 1
ATOM 2221 O O . TYR A 1 285 ? -15.145 11.958 11.455 1.00 87.56 285 TYR A O 1
ATOM 2229 N N . ASP A 1 286 ? -13.237 11.195 12.388 1.00 86.50 286 ASP A N 1
ATOM 2230 C CA . ASP A 1 286 ? -13.263 9.884 11.728 1.00 86.50 286 ASP A CA 1
ATOM 2231 C C . ASP A 1 286 ? -14.464 9.071 12.194 1.00 86.50 286 ASP A C 1
ATOM 2233 O O . ASP A 1 286 ? -15.177 8.513 11.371 1.00 86.50 286 ASP A O 1
ATOM 2237 N N . ILE A 1 287 ? -14.738 9.077 13.505 1.00 90.50 287 ILE A N 1
ATOM 2238 C CA . ILE A 1 287 ? -15.911 8.412 14.087 1.00 90.50 287 ILE A CA 1
ATOM 2239 C C . ILE A 1 287 ? -17.194 8.932 13.431 1.00 90.50 287 ILE A C 1
ATOM 2241 O O . ILE A 1 287 ? -17.990 8.146 12.929 1.00 90.50 287 ILE A O 1
ATOM 2245 N N . ILE A 1 288 ? -17.382 10.257 13.383 1.00 91.88 288 ILE A N 1
ATOM 2246 C CA . ILE A 1 288 ? -18.570 10.862 12.761 1.00 91.88 288 ILE A CA 1
ATOM 2247 C C . ILE A 1 288 ? -18.662 10.485 11.280 1.00 91.88 288 ILE A C 1
ATOM 2249 O O . ILE A 1 288 ? -19.749 10.182 10.792 1.00 91.88 288 ILE A O 1
ATOM 2253 N N . LEU A 1 289 ? -17.543 10.532 10.553 1.00 89.12 289 LEU A N 1
ATOM 2254 C CA . LEU A 1 289 ? -17.526 10.221 9.128 1.00 89.12 289 LEU A CA 1
ATOM 2255 C C . LEU A 1 289 ? -17.882 8.749 8.874 1.00 89.12 289 LEU A C 1
ATOM 2257 O O . LEU A 1 289 ? -18.732 8.477 8.034 1.00 89.12 289 LEU A O 1
ATOM 2261 N N . LEU A 1 290 ? -17.301 7.819 9.631 1.00 90.56 290 LEU A N 1
ATOM 2262 C CA . LEU A 1 290 ? -17.578 6.384 9.529 1.00 90.56 290 LEU A CA 1
ATOM 2263 C C . LEU A 1 290 ? -19.041 6.062 9.839 1.00 90.56 290 LEU A C 1
ATOM 2265 O O . LEU A 1 290 ? -19.683 5.351 9.071 1.00 90.56 290 LEU A O 1
ATOM 2269 N N . LEU A 1 291 ? -19.599 6.644 10.903 1.00 92.06 291 LEU A N 1
ATOM 2270 C CA . LEU A 1 291 ? -21.010 6.464 11.257 1.00 92.06 291 LEU A CA 1
ATOM 2271 C C . LEU A 1 291 ? -21.949 7.029 10.178 1.00 92.06 291 LEU A C 1
ATOM 2273 O O . LEU A 1 291 ? -22.964 6.417 9.856 1.00 92.06 291 LEU A O 1
ATOM 2277 N N . LYS A 1 292 ? -21.594 8.162 9.552 1.00 90.81 292 LYS A N 1
ATOM 2278 C CA . LYS A 1 292 ? -22.332 8.699 8.391 1.00 90.81 292 LYS A CA 1
ATOM 2279 C C . LYS A 1 292 ? -22.267 7.792 7.163 1.00 90.81 292 LYS A C 1
ATOM 2281 O O . LYS A 1 292 ? -23.194 7.809 6.361 1.00 90.81 292 LYS A O 1
ATOM 2286 N N . HIS A 1 293 ? -21.193 7.020 7.025 1.00 89.44 293 HIS A N 1
ATOM 2287 C CA . HIS A 1 293 ? -21.024 5.990 6.001 1.00 89.44 293 HIS A CA 1
ATOM 2288 C C . HIS A 1 293 ? -21.529 4.611 6.459 1.00 89.44 293 HIS A C 1
ATOM 2290 O O . HIS A 1 293 ? -21.111 3.597 5.912 1.00 89.44 293 HIS A O 1
ATOM 2296 N N . SER A 1 294 ? -22.447 4.576 7.431 1.00 90.25 294 SER A N 1
ATOM 2297 C CA . SER A 1 294 ? -23.139 3.364 7.880 1.00 90.25 294 SER A CA 1
ATOM 2298 C C . SER A 1 294 ? -22.250 2.324 8.568 1.00 90.25 294 SER A C 1
ATOM 2300 O O . SER A 1 294 ? -22.618 1.154 8.600 1.00 90.25 294 SER A O 1
ATOM 2302 N N . ALA A 1 295 ? -21.116 2.717 9.159 1.00 92.38 295 ALA A N 1
ATOM 2303 C CA . ALA A 1 295 ? -20.395 1.834 10.078 1.00 92.38 295 ALA A CA 1
ATOM 2304 C C . ALA A 1 295 ? -21.305 1.432 11.253 1.00 92.38 295 ALA A C 1
ATOM 2306 O O . ALA A 1 295 ? -21.992 2.277 11.833 1.00 92.38 295 ALA A O 1
ATOM 2307 N N . ASP A 1 296 ? -21.306 0.147 11.602 1.00 94.38 296 ASP A N 1
ATOM 2308 C CA . ASP A 1 296 ? -22.144 -0.386 12.670 1.00 94.38 296 ASP A CA 1
ATOM 2309 C C . ASP A 1 296 ? -21.566 -0.004 14.036 1.00 94.38 296 ASP A C 1
ATOM 2311 O O . ASP A 1 296 ? -20.490 -0.451 14.441 1.00 94.38 296 ASP A O 1
ATOM 2315 N N . ILE A 1 297 ? -22.307 0.833 14.759 1.00 95.19 297 ILE A N 1
ATOM 2316 C CA . ILE A 1 297 ? -21.924 1.327 16.079 1.00 95.19 297 ILE A CA 1
ATOM 2317 C C . ILE A 1 297 ? -21.911 0.234 17.156 1.00 95.19 297 ILE A C 1
ATOM 2319 O O . ILE A 1 297 ? -21.205 0.371 18.157 1.00 95.19 297 ILE A O 1
ATOM 2323 N N . HIS A 1 298 ? -22.659 -0.850 16.946 1.00 94.62 298 HIS A N 1
ATOM 2324 C CA . HIS A 1 298 ? -22.766 -1.976 17.871 1.00 94.62 298 HIS A CA 1
ATOM 2325 C C . HIS A 1 298 ? -21.824 -3.128 17.519 1.00 94.62 298 HIS A C 1
ATOM 2327 O O . HIS A 1 298 ? -21.807 -4.142 18.222 1.00 94.62 298 HIS A O 1
ATOM 2333 N N . TYR A 1 299 ? -21.016 -2.976 16.467 1.00 93.69 299 TYR A N 1
ATOM 2334 C CA . TYR A 1 299 ? -20.053 -3.989 16.072 1.00 93.69 299 TYR A CA 1
ATOM 2335 C C . TYR A 1 299 ? -19.056 -4.289 17.196 1.00 93.69 299 TYR A C 1
ATOM 2337 O O . TYR A 1 299 ? -18.485 -3.390 17.827 1.00 93.69 299 TYR A O 1
ATOM 2345 N N . LYS A 1 300 ? -18.806 -5.583 17.400 1.00 92.44 300 LYS A N 1
ATOM 2346 C CA . LYS A 1 300 ? -17.806 -6.108 18.327 1.00 92.44 300 LYS A CA 1
ATOM 2347 C C . LYS A 1 300 ? -16.867 -7.027 17.556 1.00 92.44 300 LYS A C 1
ATOM 2349 O O . LYS A 1 300 ? -17.326 -7.879 16.801 1.00 92.44 300 LYS A O 1
ATOM 2354 N N . ASN A 1 301 ? -15.560 -6.858 17.750 1.00 90.31 301 ASN A N 1
ATOM 2355 C CA . ASN A 1 301 ? -14.575 -7.756 17.140 1.00 90.31 301 ASN A CA 1
ATOM 2356 C C . ASN A 1 301 ? -14.551 -9.144 17.805 1.00 90.31 301 ASN A C 1
ATOM 2358 O O . ASN A 1 301 ? -15.279 -9.397 18.762 1.00 90.31 301 ASN A O 1
ATOM 2362 N N . GLU A 1 302 ? -13.659 -10.022 17.342 1.00 89.25 302 GLU A N 1
ATOM 2363 C CA . GLU A 1 302 ? -13.457 -11.383 17.873 1.00 89.25 302 GLU A CA 1
ATOM 2364 C C . GLU A 1 302 ? -13.169 -11.437 19.385 1.00 89.25 302 GLU A C 1
ATOM 2366 O O . GLU A 1 302 ? -13.499 -12.413 20.052 1.00 89.25 302 GLU A O 1
ATOM 2371 N N . TYR A 1 303 ? -12.626 -10.360 19.960 1.00 89.06 303 TYR A N 1
ATOM 2372 C CA . TYR A 1 303 ? -12.386 -10.243 21.400 1.00 89.06 303 TYR A CA 1
ATOM 2373 C C . TYR A 1 303 ? -13.597 -9.685 22.156 1.00 89.06 303 TYR A C 1
ATOM 2375 O O . TYR A 1 303 ? -13.514 -9.476 23.362 1.00 89.06 303 TYR A O 1
ATOM 2383 N N . GLY A 1 304 ? -14.691 -9.339 21.476 1.00 91.31 304 GLY A N 1
ATOM 2384 C CA . GLY A 1 304 ? -15.863 -8.663 22.034 1.00 91.31 304 GLY A CA 1
ATOM 2385 C C . GLY A 1 304 ? -15.684 -7.156 22.245 1.00 91.31 304 GLY A C 1
ATOM 2386 O O . GLY A 1 304 ? -16.440 -6.559 23.002 1.00 91.31 304 GLY A O 1
ATOM 2387 N N . THR A 1 305 ? -14.650 -6.538 21.665 1.00 91.19 305 THR A N 1
ATOM 2388 C CA . THR A 1 305 ? -14.335 -5.109 21.858 1.00 91.19 305 THR A CA 1
ATOM 2389 C C . THR A 1 305 ? -15.147 -4.245 20.903 1.00 91.19 305 THR A C 1
ATOM 2391 O O . THR A 1 305 ? -15.106 -4.470 19.694 1.00 91.19 305 THR A O 1
ATOM 2394 N N . SER A 1 306 ? -15.829 -3.241 21.450 1.00 93.75 306 SER A N 1
ATOM 2395 C CA . SER A 1 306 ? -16.618 -2.252 20.711 1.00 93.75 306 SER A CA 1
ATOM 2396 C C . SER A 1 306 ? -15.845 -0.949 20.446 1.00 93.75 306 SER A C 1
ATOM 2398 O O . SER A 1 306 ? -14.762 -0.704 20.991 1.00 93.75 306 SER A O 1
ATOM 2400 N N . ALA A 1 307 ? -16.410 -0.061 19.624 1.00 93.12 307 ALA A N 1
ATOM 2401 C CA . ALA A 1 307 ? -15.820 1.259 19.384 1.00 93.12 307 ALA A CA 1
ATOM 2402 C C . ALA A 1 307 ? -15.808 2.114 20.664 1.00 93.12 307 ALA A C 1
ATOM 2404 O O . ALA A 1 307 ? -14.843 2.842 20.925 1.00 93.12 307 ALA A O 1
ATOM 2405 N N . ILE A 1 308 ? -16.852 1.982 21.494 1.00 94.06 308 ILE A N 1
ATOM 2406 C CA . ILE A 1 308 ? -16.950 2.702 22.764 1.00 94.06 308 ILE A CA 1
ATOM 2407 C C . ILE A 1 308 ? -15.935 2.185 23.787 1.00 94.06 308 ILE A C 1
ATOM 2409 O O . ILE A 1 308 ? -15.297 3.007 24.444 1.00 94.06 308 ILE A O 1
ATOM 2413 N N . ASP A 1 309 ? -15.655 0.876 23.829 1.00 93.62 309 ASP A N 1
ATOM 2414 C CA . ASP A 1 309 ? -14.557 0.320 24.638 1.00 93.62 309 ASP A CA 1
ATOM 2415 C C . ASP A 1 309 ? -13.219 0.995 24.315 1.00 93.62 309 ASP A C 1
ATOM 2417 O O . ASP A 1 309 ? -12.492 1.440 25.206 1.00 93.62 309 ASP A O 1
ATOM 2421 N N . ASN A 1 310 ? -12.884 1.101 23.025 1.00 91.44 310 ASN A N 1
ATOM 2422 C CA . ASN A 1 310 ? -11.625 1.705 22.594 1.00 91.44 310 ASN A CA 1
ATOM 2423 C C . ASN A 1 310 ? -11.575 3.213 22.873 1.00 91.44 310 ASN A C 1
ATOM 2425 O O . ASN A 1 310 ? -10.495 3.746 23.141 1.00 91.44 310 ASN A O 1
ATOM 2429 N N . ALA A 1 311 ? -12.704 3.921 22.814 1.00 92.25 311 ALA A N 1
ATOM 2430 C CA . ALA A 1 311 ? -12.776 5.332 23.191 1.00 92.25 311 ALA A CA 1
ATOM 2431 C C . ALA A 1 311 ? -12.557 5.533 24.704 1.00 92.25 311 ALA A C 1
ATOM 2433 O O . ALA A 1 311 ? -11.768 6.399 25.097 1.00 92.25 311 ALA A O 1
ATOM 2434 N N . VAL A 1 312 ? -13.176 4.692 25.542 1.00 92.00 312 VAL A N 1
ATOM 2435 C CA . VAL A 1 312 ? -13.014 4.723 27.006 1.00 92.00 312 VAL A CA 1
ATOM 2436 C C . VAL A 1 312 ? -11.585 4.368 27.409 1.00 92.00 312 VAL A C 1
ATOM 2438 O O . VAL A 1 312 ? -10.974 5.108 28.177 1.00 92.00 312 VAL A O 1
ATOM 2441 N N . ARG A 1 313 ? -10.999 3.311 26.829 1.00 89.25 313 ARG A N 1
ATOM 2442 C CA . ARG A 1 313 ? -9.610 2.899 27.106 1.00 89.25 313 ARG A CA 1
ATOM 2443 C C . ARG A 1 313 ? -8.594 4.002 26.796 1.00 89.25 313 ARG A C 1
ATOM 2445 O O . ARG A 1 313 ? -7.575 4.120 27.464 1.00 89.25 313 ARG A O 1
ATOM 2452 N N . ARG A 1 314 ? -8.874 4.850 25.802 1.00 86.88 314 ARG A N 1
ATOM 2453 C CA . ARG A 1 314 ? -8.042 6.018 25.452 1.00 86.88 314 ARG A CA 1
ATOM 2454 C C . ARG A 1 314 ? -8.328 7.257 26.302 1.00 86.88 314 ARG A C 1
ATOM 2456 O O . ARG A 1 314 ? -7.700 8.294 26.082 1.00 86.88 314 ARG A O 1
ATOM 2463 N N . CYS A 1 315 ? -9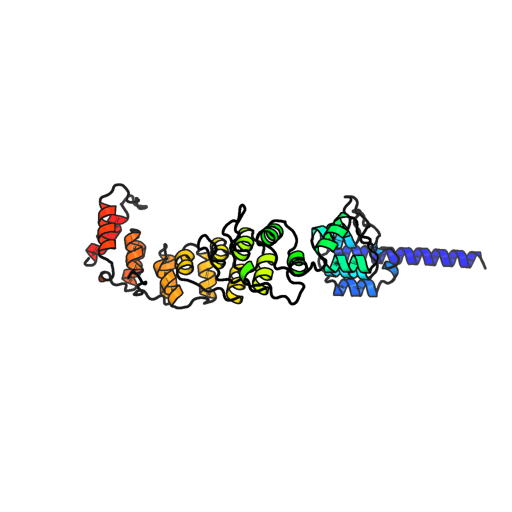.265 7.169 27.246 1.00 89.00 315 CYS A N 1
ATOM 2464 C CA . CYS A 1 315 ? -9.757 8.291 28.041 1.00 89.00 315 CYS A CA 1
ATOM 2465 C C . CYS A 1 315 ? -10.248 9.462 27.167 1.00 89.00 315 CYS A C 1
ATOM 2467 O O . CYS A 1 315 ? -10.036 10.630 27.501 1.00 89.00 315 CYS A O 1
ATOM 2469 N N . ASP A 1 316 ? -10.858 9.166 26.017 1.00 88.88 316 ASP A N 1
ATOM 2470 C CA . ASP A 1 316 ? -11.337 10.179 25.078 1.00 88.88 316 ASP A CA 1
ATOM 2471 C C . ASP A 1 316 ? -12.831 10.452 25.279 1.00 88.88 316 ASP A C 1
ATOM 2473 O O . ASP A 1 316 ? -13.685 9.948 24.546 1.00 88.88 316 ASP A O 1
ATOM 2477 N N . ARG A 1 317 ? -13.143 11.300 26.269 1.00 90.44 317 ARG A N 1
ATOM 2478 C CA . ARG A 1 317 ? -14.518 11.732 26.575 1.00 90.44 317 ARG A CA 1
ATOM 2479 C C . ARG A 1 317 ? -15.283 12.197 25.335 1.00 90.44 317 ARG A C 1
ATOM 2481 O O . ARG A 1 317 ? -16.473 11.925 25.233 1.00 90.44 317 ARG A O 1
ATOM 2488 N N . ARG A 1 318 ? -14.640 12.922 24.413 1.00 91.25 318 ARG A N 1
ATOM 2489 C CA . ARG A 1 318 ? -15.333 13.501 23.251 1.00 91.25 318 ARG A CA 1
ATOM 2490 C C . ARG A 1 318 ? -15.794 12.400 22.302 1.00 91.25 318 ARG A C 1
ATOM 2492 O O . ARG A 1 318 ? -16.936 12.432 21.856 1.00 91.25 318 ARG A O 1
ATOM 2499 N N . SER A 1 319 ? -14.937 11.414 22.047 1.00 92.44 319 SER A N 1
ATOM 2500 C CA . SER A 1 319 ? -15.299 10.230 21.263 1.00 92.44 319 SER A CA 1
ATOM 2501 C C . SER A 1 319 ? -16.372 9.385 21.958 1.00 92.44 319 SER A C 1
ATOM 2503 O O . SER A 1 319 ? -17.322 8.975 21.299 1.00 92.44 319 SER A O 1
ATOM 2505 N N . VAL A 1 320 ? -16.282 9.192 23.282 1.00 94.06 320 VAL A N 1
ATOM 2506 C CA . VAL A 1 320 ? -17.316 8.486 24.069 1.00 94.06 320 VAL A CA 1
ATOM 2507 C C . VAL A 1 320 ? -18.671 9.185 23.954 1.00 94.06 320 VAL A C 1
ATOM 2509 O O . VAL A 1 320 ? -19.669 8.539 23.652 1.00 94.06 320 VAL A O 1
ATOM 2512 N N . GLN A 1 321 ? -18.705 10.509 24.124 1.00 94.44 321 GLN A N 1
ATOM 2513 C CA . GLN A 1 321 ? -19.934 11.294 24.027 1.00 94.44 321 GLN A CA 1
ATOM 2514 C C . GLN A 1 321 ? -20.553 11.224 22.627 1.00 94.44 321 GLN A C 1
ATOM 2516 O O . GLN A 1 321 ? -21.766 11.108 22.497 1.00 94.44 321 GLN A O 1
ATOM 2521 N N . ILE A 1 322 ? -19.735 11.278 21.574 1.00 95.50 322 ILE A N 1
ATOM 2522 C CA . ILE A 1 322 ? -20.225 11.151 20.197 1.00 95.50 322 ILE A CA 1
ATOM 2523 C C . ILE A 1 322 ? -20.812 9.763 19.964 1.00 95.50 322 ILE A C 1
ATOM 2525 O O . ILE A 1 322 ? -21.932 9.673 19.478 1.00 95.50 322 ILE A O 1
ATOM 2529 N N . LEU A 1 323 ? -20.104 8.696 20.338 1.00 95.62 323 LEU A N 1
ATOM 2530 C CA . LEU A 1 323 ? -20.609 7.331 20.184 1.00 95.62 323 LEU A CA 1
ATOM 2531 C C . LEU A 1 323 ? -21.923 7.136 20.954 1.00 95.62 323 LEU A C 1
ATOM 2533 O O . LEU A 1 323 ? -22.891 6.638 20.391 1.00 95.62 323 LEU A O 1
ATOM 2537 N N . TYR A 1 324 ? -21.999 7.608 22.199 1.00 94.88 324 TYR A N 1
ATOM 2538 C CA . TYR A 1 324 ? -23.230 7.571 22.991 1.00 94.88 324 TYR A CA 1
ATOM 2539 C C . TYR A 1 324 ? -24.387 8.317 22.308 1.00 94.88 324 TYR A C 1
ATOM 2541 O O . TYR A 1 324 ? -25.475 7.770 22.160 1.00 94.88 324 TYR A O 1
ATOM 2549 N N . ASN A 1 325 ? -24.141 9.531 21.802 1.00 94.62 325 ASN A N 1
ATOM 2550 C CA . ASN A 1 325 ? -25.156 10.324 21.099 1.00 94.62 325 ASN A CA 1
ATOM 2551 C C . ASN A 1 325 ? -25.646 9.669 19.797 1.00 94.62 325 ASN A C 1
ATOM 2553 O O . ASN A 1 325 ? -26.767 9.932 19.371 1.00 94.62 325 ASN A O 1
ATOM 2557 N N . TYR A 1 326 ? -24.813 8.847 19.155 1.00 95.56 326 TYR A N 1
ATOM 2558 C CA . TYR A 1 326 ? -25.191 8.053 17.983 1.00 95.56 326 TYR A CA 1
ATOM 2559 C C . TYR A 1 326 ? -25.846 6.708 18.350 1.00 95.56 326 TYR A C 1
ATOM 2561 O O . TYR A 1 326 ? -26.223 5.963 17.450 1.00 95.56 326 TYR A O 1
ATOM 2569 N N . GLY A 1 327 ? -26.015 6.406 19.643 1.00 94.50 327 GLY A N 1
ATOM 2570 C CA . GLY A 1 327 ? -26.749 5.237 20.129 1.00 94.50 327 GLY A CA 1
ATOM 2571 C C . GLY A 1 327 ? -25.891 4.089 20.659 1.00 94.50 327 GLY A C 1
ATOM 2572 O O . GLY A 1 327 ? -26.429 3.012 20.885 1.00 94.50 327 GLY A O 1
ATOM 2573 N N . ALA A 1 328 ? -24.584 4.270 20.877 1.00 94.44 328 ALA A N 1
ATOM 2574 C CA . ALA A 1 328 ? -23.760 3.225 21.490 1.00 94.44 328 ALA A CA 1
ATOM 2575 C C . ALA A 1 328 ? -24.243 2.903 22.916 1.00 94.44 328 ALA A C 1
ATOM 2577 O O . ALA A 1 328 ? -24.412 3.807 23.740 1.00 94.44 328 ALA A O 1
ATOM 2578 N N . ASN A 1 329 ? -24.401 1.616 23.238 1.00 91.88 329 ASN A N 1
ATOM 2579 C CA . ASN A 1 329 ? -24.816 1.210 24.577 1.00 91.88 329 ASN A CA 1
ATOM 2580 C C . ASN A 1 329 ? -23.636 1.283 25.543 1.00 91.88 329 ASN A C 1
ATOM 2582 O O . ASN A 1 329 ? -22.600 0.653 25.341 1.00 91.88 329 ASN A O 1
ATOM 2586 N N . LEU A 1 330 ? -23.822 1.995 26.649 1.00 90.50 330 LEU A N 1
ATOM 2587 C CA . LEU A 1 330 ? -22.832 2.052 27.720 1.00 90.50 330 LEU A CA 1
ATOM 2588 C C . LEU A 1 330 ? -22.607 0.676 28.370 1.00 90.50 330 LEU A C 1
ATOM 2590 O O . LEU A 1 330 ? -21.480 0.333 28.709 1.00 90.50 330 LEU A O 1
ATOM 2594 N N . SER A 1 331 ? -23.643 -0.162 28.448 1.00 86.75 331 SER A N 1
ATOM 2595 C CA . SER A 1 331 ? -23.545 -1.535 28.962 1.00 86.75 331 SER A CA 1
ATOM 2596 C C . SER A 1 331 ? -22.647 -2.456 28.130 1.00 86.75 331 SER A C 1
ATOM 2598 O O . SER A 1 331 ? -22.290 -3.531 28.602 1.00 86.75 331 SER A O 1
ATOM 2600 N N . ASP A 1 332 ? -22.300 -2.071 26.897 1.00 85.56 332 ASP A N 1
ATOM 2601 C CA . ASP A 1 332 ? -21.368 -2.834 26.064 1.00 85.56 332 ASP A CA 1
ATOM 2602 C C . ASP A 1 332 ? -19.903 -2.625 26.477 1.00 85.56 332 ASP A C 1
ATOM 2604 O O . ASP A 1 332 ? -19.038 -3.362 26.002 1.00 85.56 332 ASP A O 1
ATOM 2608 N N . ILE A 1 333 ? -19.618 -1.656 27.358 1.00 92.38 333 ILE A N 1
ATOM 2609 C CA . ILE A 1 333 ? -18.272 -1.414 27.877 1.00 92.38 333 ILE A CA 1
ATOM 2610 C C . ILE A 1 333 ? -17.869 -2.572 28.791 1.00 92.38 333 ILE A C 1
ATOM 2612 O O . ILE A 1 333 ? -18.541 -2.894 29.770 1.00 92.38 333 ILE A O 1
ATOM 2616 N N . LYS A 1 334 ? -16.726 -3.185 28.494 1.00 94.00 334 LYS A N 1
ATOM 2617 C CA . LYS A 1 334 ? -16.191 -4.301 29.277 1.00 94.00 334 LYS A CA 1
ATOM 2618 C C . LYS A 1 334 ? -15.754 -3.860 30.666 1.00 94.00 334 LYS A C 1
ATOM 2620 O O . LYS A 1 334 ? -15.126 -2.811 30.818 1.00 94.00 334 LYS A O 1
ATOM 2625 N N . GLN A 1 335 ? -15.934 -4.750 31.641 1.00 92.44 335 GLN A N 1
ATOM 2626 C CA . GLN A 1 335 ? -15.450 -4.532 33.004 1.00 92.44 335 GLN A CA 1
ATOM 2627 C C . GLN A 1 335 ? -13.940 -4.256 33.042 1.00 92.44 335 GLN A C 1
ATOM 2629 O O . GLN A 1 335 ? -13.517 -3.283 33.648 1.00 92.44 335 GLN A O 1
ATOM 2634 N N . GLU A 1 336 ? -13.137 -5.009 32.288 1.00 93.00 336 GLU A N 1
ATOM 2635 C CA . GLU A 1 336 ? -11.686 -4.781 32.185 1.00 93.00 336 GLU A CA 1
ATOM 2636 C C . GLU A 1 336 ? -11.334 -3.367 31.685 1.00 93.00 336 GLU A C 1
ATOM 2638 O O . GLU A 1 336 ? -10.330 -2.781 32.090 1.00 93.00 336 GLU A O 1
ATOM 2643 N N . THR A 1 337 ? -12.158 -2.794 30.798 1.00 91.69 337 THR A N 1
ATOM 2644 C CA . THR A 1 337 ? -11.984 -1.418 30.311 1.00 91.69 337 THR A CA 1
ATOM 2645 C C . THR A 1 337 ? -12.285 -0.402 31.418 1.00 91.69 337 THR A C 1
ATOM 2647 O O . THR A 1 337 ? -11.585 0.608 31.521 1.00 91.69 337 THR A O 1
ATOM 2650 N N . LEU A 1 338 ? -13.303 -0.661 32.244 1.00 91.06 338 LEU A N 1
ATOM 2651 C CA . LEU A 1 338 ? -13.654 0.175 33.396 1.00 91.06 338 LEU A CA 1
ATOM 2652 C C . LEU A 1 338 ? -12.574 0.105 34.481 1.00 91.06 338 LEU A C 1
ATOM 2654 O O . LEU A 1 338 ? -12.106 1.146 34.940 1.00 91.06 338 LEU A O 1
ATOM 2658 N N . ASP A 1 339 ? -12.103 -1.099 34.806 1.00 90.31 339 ASP A N 1
ATOM 2659 C CA . ASP A 1 339 ? -11.028 -1.318 35.777 1.00 90.31 339 ASP A CA 1
ATOM 2660 C C . ASP A 1 339 ? -9.740 -0.605 35.334 1.00 90.31 339 ASP A C 1
ATOM 2662 O O . ASP A 1 339 ? -9.063 0.053 36.131 1.00 90.31 339 ASP A O 1
ATOM 2666 N N . PHE A 1 340 ? -9.427 -0.660 34.032 1.00 87.94 340 PHE A N 1
ATOM 2667 C CA . PHE A 1 340 ? -8.312 0.084 33.454 1.00 87.94 340 PHE A CA 1
ATOM 2668 C C . PHE A 1 340 ? -8.491 1.601 33.622 1.00 87.94 340 PHE A C 1
ATOM 2670 O O . PHE A 1 340 ? -7.566 2.278 34.078 1.00 87.94 340 PHE A O 1
ATOM 2677 N N . LEU A 1 341 ? -9.673 2.140 33.296 1.00 87.88 341 LEU A N 1
ATOM 2678 C CA . LEU A 1 341 ? -9.983 3.566 33.445 1.00 87.88 341 LEU A CA 1
ATOM 2679 C C . LEU A 1 341 ? -9.813 4.036 34.897 1.00 87.88 341 LEU A C 1
ATOM 2681 O O . LEU A 1 341 ? -9.252 5.111 35.133 1.00 87.88 341 LEU A O 1
ATOM 2685 N N . ASP A 1 342 ? -10.276 3.244 35.865 1.00 86.06 342 ASP A N 1
ATOM 2686 C CA . ASP A 1 342 ? -10.122 3.550 37.286 1.00 86.06 342 ASP A CA 1
ATOM 2687 C C . ASP A 1 342 ? -8.659 3.505 37.729 1.00 86.06 342 ASP A C 1
ATOM 2689 O O . ASP A 1 342 ? -8.209 4.412 38.436 1.00 86.06 342 ASP A O 1
ATOM 2693 N N . SER A 1 343 ? -7.890 2.522 37.252 1.00 84.25 343 SER A N 1
ATOM 2694 C CA . SER A 1 343 ? -6.455 2.444 37.534 1.00 84.25 343 SER A CA 1
ATOM 2695 C C . SER A 1 343 ? -5.708 3.677 37.010 1.00 84.25 343 SER A C 1
ATOM 2697 O O . SER A 1 343 ? -4.954 4.307 37.753 1.00 84.25 343 SER A O 1
ATOM 2699 N N . GLU A 1 344 ? -5.991 4.108 35.776 1.00 80.88 344 GLU A N 1
ATOM 2700 C CA . GLU A 1 344 ? -5.406 5.311 35.183 1.00 80.88 344 GLU A CA 1
ATOM 2701 C C . GLU A 1 344 ? -5.755 6.549 36.013 1.00 80.88 344 GLU A C 1
ATOM 2703 O O . GLU A 1 344 ? -4.853 7.308 36.377 1.00 80.88 344 GLU A O 1
ATOM 2708 N N . CYS A 1 345 ? -7.025 6.708 36.417 1.00 76.62 345 CYS A N 1
ATOM 2709 C CA . CYS A 1 345 ? -7.471 7.816 37.270 1.00 76.62 345 CYS A CA 1
ATOM 2710 C C . CYS A 1 345 ? -6.672 7.941 38.576 1.00 76.62 345 CYS A C 1
ATOM 2712 O O . CYS A 1 345 ? -6.429 9.066 39.031 1.00 76.62 345 CYS A O 1
ATOM 2714 N N . MET A 1 346 ? -6.266 6.813 39.169 1.00 72.75 346 MET A N 1
ATOM 2715 C CA . MET A 1 346 ? -5.503 6.766 40.420 1.00 72.75 346 MET A CA 1
ATOM 2716 C C . MET A 1 346 ? -4.008 7.061 40.235 1.00 72.75 346 MET A C 1
ATOM 2718 O O . MET A 1 346 ? -3.362 7.554 41.161 1.00 72.75 346 MET A O 1
ATOM 2722 N N . THR A 1 347 ? -3.444 6.821 39.051 1.00 68.25 347 THR A N 1
ATOM 2723 C CA . THR A 1 347 ? -2.019 7.081 38.793 1.00 68.25 347 THR A CA 1
ATOM 2724 C C . THR A 1 347 ? -1.733 8.553 38.470 1.00 68.25 347 THR A C 1
ATOM 2726 O O . THR A 1 347 ? -2.582 9.302 37.990 1.00 68.25 347 THR A O 1
ATOM 2729 N N . SER A 1 348 ? -0.492 8.999 38.690 1.00 58.62 348 SER A N 1
ATOM 2730 C CA . SER A 1 348 ? -0.008 10.313 38.233 1.00 58.62 348 SER A CA 1
ATOM 2731 C C . SER A 1 348 ? 0.233 10.386 36.716 1.00 58.62 348 SER A C 1
ATOM 2733 O O . SER A 1 348 ? 0.617 11.444 36.223 1.00 58.62 348 SER A O 1
ATOM 2735 N N . ARG A 1 349 ? 0.017 9.284 35.978 1.00 53.97 349 ARG A N 1
ATOM 2736 C CA . ARG A 1 349 ? 0.281 9.170 34.534 1.00 53.97 349 ARG A CA 1
ATOM 2737 C C . ARG A 1 349 ? -0.853 9.685 33.649 1.00 53.97 349 ARG A C 1
ATOM 2739 O O . ARG A 1 349 ? -0.638 9.818 32.446 1.00 53.97 349 ARG A O 1
ATOM 2746 N N . CYS A 1 350 ? -2.022 10.021 34.205 1.00 56.94 350 CYS A N 1
ATOM 2747 C CA . CYS A 1 350 ? -3.102 10.571 33.390 1.00 56.94 350 CYS A CA 1
ATOM 2748 C C . CYS A 1 350 ? -2.666 11.862 32.690 1.00 56.94 350 CYS A C 1
ATOM 2750 O O . CYS A 1 350 ? -2.386 12.878 33.329 1.00 56.94 350 CYS A O 1
ATOM 2752 N N . ASN A 1 351 ? -2.702 11.829 31.358 1.00 59.53 351 ASN A N 1
ATOM 2753 C CA . ASN A 1 351 ? -2.464 12.997 30.522 1.00 59.53 351 ASN A CA 1
ATOM 2754 C C . ASN A 1 351 ? -3.430 14.130 30.900 1.00 59.53 351 ASN A C 1
ATOM 2756 O O . ASN A 1 351 ? -4.656 13.949 30.929 1.00 59.53 351 ASN A O 1
ATOM 2760 N N . LEU A 1 352 ? -2.866 15.310 31.159 1.00 59.31 352 LEU A N 1
ATOM 2761 C CA . LEU A 1 352 ? -3.629 16.537 31.349 1.00 59.31 352 LEU A CA 1
ATOM 2762 C C . LEU A 1 352 ? -4.338 16.884 30.029 1.00 59.31 352 LEU A C 1
ATOM 2764 O O . LEU A 1 352 ? -3.768 16.806 28.936 1.00 59.31 352 LEU A O 1
ATOM 2768 N N . GLY A 1 353 ? -5.627 17.196 30.113 1.00 56.16 353 GLY A N 1
ATOM 2769 C CA . GLY A 1 353 ? -6.378 17.798 29.020 1.00 56.16 353 GLY A CA 1
ATOM 2770 C C . GLY A 1 353 ? -5.938 19.244 28.779 1.00 56.16 353 GLY A C 1
ATOM 2771 O O . GLY A 1 353 ? -5.197 19.817 29.572 1.00 56.16 353 GLY A O 1
ATOM 2772 N N . ILE A 1 354 ? -6.436 19.843 27.694 1.00 52.50 354 ILE A N 1
ATOM 2773 C CA . ILE A 1 354 ? -6.174 21.254 27.345 1.00 52.50 354 ILE A CA 1
ATOM 2774 C C . ILE A 1 354 ? -6.607 22.191 28.491 1.00 52.50 354 ILE A C 1
ATOM 2776 O O . ILE A 1 354 ? -5.967 23.206 28.733 1.00 52.50 354 ILE A O 1
ATOM 2780 N N . ASP A 1 355 ? -7.619 21.781 29.261 1.00 50.50 355 ASP A N 1
ATOM 2781 C CA . ASP A 1 355 ? -8.155 22.534 30.400 1.00 50.50 355 ASP A CA 1
ATOM 2782 C C . ASP A 1 355 ? -7.459 22.209 31.743 1.00 50.50 355 ASP A C 1
ATOM 2784 O O . ASP A 1 355 ? -7.984 22.538 32.800 1.00 50.50 355 ASP A O 1
ATOM 2788 N N . GLY A 1 356 ? -6.328 21.490 31.743 1.00 54.22 356 GLY A N 1
ATOM 2789 C CA . GLY A 1 356 ? -5.574 21.161 32.966 1.00 54.22 356 GLY A CA 1
ATOM 2790 C C . GLY A 1 356 ? -6.165 20.043 33.841 1.00 54.22 356 GLY A C 1
ATOM 2791 O O . GLY A 1 356 ? -5.581 19.677 34.855 1.00 54.22 356 GLY A O 1
ATOM 2792 N N . GLU A 1 357 ? -7.290 19.447 33.450 1.00 60.06 357 GLU A N 1
ATOM 2793 C CA . GLU A 1 357 ? -7.898 18.299 34.138 1.00 60.06 357 GLU A CA 1
ATOM 2794 C C . GLU A 1 357 ? -7.485 16.958 33.514 1.00 60.06 357 GLU A C 1
ATOM 2796 O O . GLU A 1 357 ? -7.314 16.844 32.298 1.00 60.06 357 GLU A O 1
ATOM 2801 N N . ARG A 1 358 ? -7.377 15.903 34.331 1.00 76.62 358 ARG A N 1
ATOM 2802 C CA . ARG A 1 358 ? -7.040 14.549 33.859 1.00 76.62 358 ARG A CA 1
ATOM 2803 C C . ARG A 1 358 ? -8.137 14.009 32.929 1.00 76.62 358 ARG A C 1
ATOM 2805 O O . ARG A 1 358 ? -9.291 13.874 33.337 1.00 76.62 358 ARG A O 1
ATOM 2812 N N . ARG A 1 359 ? -7.781 13.633 31.692 1.00 79.50 359 ARG A N 1
ATOM 2813 C CA . ARG A 1 359 ? -8.732 13.110 30.679 1.00 79.50 359 ARG A CA 1
ATOM 2814 C C . ARG A 1 359 ? -9.540 11.895 31.158 1.00 79.50 359 ARG A C 1
ATOM 2816 O O . ARG A 1 359 ? -10.725 11.767 30.850 1.00 79.50 359 ARG A O 1
ATOM 2823 N N . CYS A 1 360 ? -8.897 11.034 31.940 1.00 83.00 360 CYS A N 1
ATOM 2824 C CA . CYS A 1 360 ?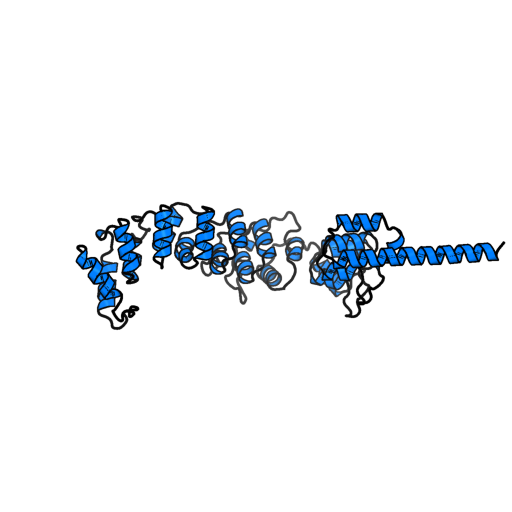 -9.496 9.854 32.554 1.00 83.00 360 CYS A CA 1
ATOM 2825 C C . CYS A 1 360 ? -10.656 10.222 33.501 1.00 83.00 360 CYS A C 1
ATOM 2827 O O . CYS A 1 360 ? -11.751 9.682 33.360 1.00 83.00 360 CYS A O 1
ATOM 2829 N N . LEU A 1 361 ? -10.484 11.241 34.357 1.00 85.00 361 LEU A N 1
ATOM 2830 C CA . LEU A 1 361 ? -11.534 11.719 35.264 1.00 85.00 361 LEU A CA 1
ATOM 2831 C C . LEU A 1 361 ? -12.734 12.277 34.498 1.00 85.00 361 LEU A C 1
ATOM 2833 O O . LEU A 1 361 ? -13.868 11.930 34.808 1.00 85.00 361 LEU A O 1
ATOM 2837 N N . LYS A 1 362 ? -12.495 13.080 33.453 1.00 86.69 362 LYS A N 1
ATOM 2838 C CA . LYS A 1 362 ? -13.570 13.622 32.605 1.00 86.69 362 LYS A CA 1
ATOM 2839 C C . LYS A 1 362 ? -14.416 12.528 31.963 1.00 86.69 362 LYS A C 1
ATOM 2841 O O . LYS A 1 362 ? -15.635 12.675 31.878 1.00 86.69 362 LYS A O 1
ATOM 2846 N N . THR A 1 363 ? -13.762 11.469 31.490 1.00 88.94 363 THR A N 1
ATOM 2847 C CA . THR A 1 363 ? -14.428 10.312 30.879 1.00 88.94 363 THR A CA 1
ATOM 2848 C C . THR A 1 363 ? -15.211 9.537 31.935 1.00 88.94 363 THR A C 1
ATOM 2850 O O . THR A 1 363 ? -16.383 9.250 31.727 1.00 88.94 363 THR A O 1
ATOM 2853 N N . ARG A 1 364 ? -14.615 9.293 33.109 1.00 88.69 364 ARG A N 1
ATOM 2854 C CA . ARG A 1 364 ? -15.280 8.602 34.219 1.00 88.69 364 ARG A CA 1
ATOM 2855 C C . ARG A 1 364 ? -16.509 9.349 34.740 1.00 88.69 364 ARG A C 1
ATOM 2857 O O . ARG A 1 364 ? -17.538 8.726 34.973 1.00 88.69 364 ARG A O 1
ATOM 2864 N N . CYS A 1 365 ? -16.422 10.670 34.908 1.00 88.50 365 CYS A N 1
ATOM 2865 C CA . CYS A 1 365 ? -17.569 11.484 35.319 1.00 88.50 365 CYS A CA 1
ATOM 2866 C C . CYS A 1 365 ? -18.714 11.380 34.309 1.00 88.50 365 CYS A C 1
ATOM 2868 O O . CYS A 1 365 ? -19.851 11.181 34.716 1.00 88.50 365 CYS A O 1
ATOM 2870 N N . PHE A 1 366 ? -18.406 11.430 33.008 1.00 90.88 366 PHE A N 1
ATOM 2871 C CA . PHE A 1 366 ? -19.417 11.275 31.963 1.00 90.88 366 PHE A CA 1
ATOM 2872 C C . PHE A 1 366 ? -20.140 9.921 32.049 1.00 90.88 366 PHE A C 1
ATOM 2874 O O . PHE A 1 366 ? -21.362 9.890 31.952 1.00 90.88 366 PHE A O 1
ATOM 2881 N N . LEU A 1 367 ? -19.409 8.819 32.265 1.00 91.50 367 LEU A N 1
ATOM 2882 C CA . LEU A 1 367 ? -20.015 7.488 32.408 1.00 91.50 367 LEU A CA 1
ATOM 2883 C C . LEU A 1 367 ? -20.957 7.422 33.624 1.00 91.50 367 LEU A C 1
ATOM 2885 O O . LEU A 1 367 ? -22.100 6.995 33.478 1.00 91.50 367 LEU A O 1
ATOM 2889 N N . ARG A 1 368 ? -20.530 7.956 34.778 1.00 89.12 368 ARG A N 1
ATOM 2890 C CA . ARG A 1 368 ? -21.361 8.019 35.996 1.00 89.12 368 ARG A CA 1
ATOM 2891 C C . ARG A 1 368 ? -22.624 8.851 35.829 1.00 89.12 368 ARG A C 1
ATOM 2893 O O . ARG A 1 368 ? -23.685 8.459 36.303 1.00 89.12 368 ARG A O 1
ATOM 2900 N N . GLU A 1 369 ? -22.520 9.992 35.152 1.00 91.38 369 GLU A N 1
ATOM 2901 C CA . GLU A 1 369 ? -23.672 10.852 34.845 1.00 91.38 369 GLU A CA 1
ATOM 2902 C C . GLU A 1 369 ? -24.732 10.130 33.999 1.00 91.38 369 GLU A C 1
ATOM 2904 O O . GLU A 1 369 ? -25.906 10.483 34.066 1.00 91.38 369 GLU A O 1
ATOM 2909 N N . HIS A 1 370 ? -24.333 9.104 33.241 1.00 90.19 370 HIS A N 1
ATOM 2910 C CA . HIS A 1 370 ? -25.201 8.353 32.333 1.00 90.19 370 HIS A CA 1
ATOM 2911 C C . HIS A 1 370 ? -25.458 6.908 32.802 1.00 90.19 370 HIS A C 1
ATOM 2913 O O . HIS A 1 370 ? -25.863 6.065 32.003 1.00 90.19 370 HIS A O 1
ATOM 2919 N N . GLY A 1 371 ? -25.288 6.635 34.102 1.00 79.50 371 GLY A N 1
ATOM 2920 C CA . GLY A 1 371 ? -25.783 5.414 34.748 1.00 79.50 371 GLY A CA 1
ATOM 2921 C C . GLY A 1 371 ? -24.820 4.224 34.796 1.00 79.50 371 GLY A C 1
ATOM 2922 O O . GLY A 1 371 ? -25.290 3.110 35.025 1.00 79.50 371 GLY A O 1
ATOM 2923 N N . LEU A 1 372 ? -23.514 4.448 34.597 1.00 81.38 372 LEU A N 1
ATOM 2924 C CA . LEU A 1 372 ? -22.448 3.441 34.739 1.00 81.38 372 LEU A CA 1
ATOM 2925 C C . LEU A 1 372 ? -21.588 3.628 35.992 1.00 81.38 372 LEU A C 1
ATOM 2927 O O . LEU A 1 372 ? -21.152 4.776 36.257 1.00 81.38 372 LEU A O 1
#

Foldseek 3Di:
DVVVVVVVVVVVVVVLVVVLVVLLVVLVVQLVVPPDALVVLLVSCVVCVSCLPCVQLDADPQQDGSLRSCLVSVRQSVNLSSLVSQRQQQRAGPVRDRSLVSCLQQQVVVSNVSNVVSPHDDDPVVVVSVVLLPADPDDQDDLVVLVVVLPPPHDCNSVCRNHVVDPPQNPLVQQLDARCDDPRGQDHQLLSCLVVVPPSSNLVSLVSNNQQQRATNVRDGSLQSCLVVVVQVSNVSSVVSPDADDLVNLLVNLVRVVSNVVCVVVVRDDLVSLQSVLLNHPDQVSVVVSVVVVRDQCDAPPVLDGSLLSCLLVLPQSNNVSSVVSPRDLVSHDPVSVVNLVVLVPDPPQDQDPVRDRSSVSNVVVSVVVPD

Radius of gyration: 32.12 Å; chains: 1; bounding box: 60×49×112 Å

Secondary structure (DSSP, 8-state):
-HHHHHHHHHHHHHHHHHHHHHHHHHHHHHHHTT---HHHHHHHHHH-GGGTTTGGGPPPTTS--HHHHHHHTT-HHHHHHHHHTT--TT---TT---HHHHHHHTT-HHHHHHHHHTTPPPPHHHHHHHHHHS-----PPPHHHHHHHHHS---THHHHHHHSSSSS---HHHHHSPP-SSTTTT--HHHHHHHTT-HHHHHHHHHTT--TT---TTS--HHHHHHHTT-HHHHHHHHHTT----HHHHHHGGG-HHHHHHHHHTT---HHHHHHHHHH--SHHHHHHHHHTT--TT---TT---HHHHHHHTT-HHHHHHHHHTT--GGGS-HHHHHHHHHHHHSTTPPBPTTSSBHHHHHHHHHHHTT-

Sequence (372 aa):
MRKKLVVSALLLSVSLSYCRNMSYDKLYAALERKIENGKSLSFFLRKHHSLRDGHLDKQFASGSTPLTLALTSGHLEAAEALVRYGANARVTNKMGVVPMDRAVHDGHEALVKSMVDHGGVLTSKEQSFMDSLAPQPCGPPSNDELLGCLQQKISLGHLTSRFFCCNCQMRGDILNQPFSSGTYKGFTPLTMALQLHRPVAIELLMKNGADANQKDAFGTLPLMFAIDRAWLETIRLLLDHGAVFTPEICIVLPNRMGTFYYLLKYQCFDQECLNWMLLGARNHYDIILLLKHSADIHYKNEYGTSAIDNAVRRCDRRSVQILYNYGANLSDIKQETLDFLDSECMTSRCNLGIDGERRCLKTRCFLREHGL

pLDDT: mean 76.7, std 14.34, range [38.25, 95.62]